Protein AF-A0A927T6A1-F1 (afdb_monomer)

Foldseek 3Di:
DDDDDPDDPVPPVPPPPDDDDDDDPDPDQDPVLVVVLVVLVVQLVVLVVQLVVLVVQLVVLVVLLVVLVPDPPHDPVSNVVSVVSNVVSVVSNVVSVVSNVVSVVVSVVSVVVSVVVSVVVVLVVVVVLLVVLVVLVVQLVVLVVVLVVLVVVLVVLVVVLVVLVVCCVVPVVSVVVSVVSVVVNVVSVVVSVVSVVSSVVSVVVSVVSCVVVVPPDNDPVSVVVVVVVVVVVVPPPPDVVVPDD

Nearest PDB structures (foldseek):
  2efk-assembly1_A-2  TM=5.782E-01  e=2.923E+00  Homo sapiens
  4bne-assembly1_B  TM=3.248E-01  e=1.899E+00  Gallus gallus
  3ja6-assembly1_I  TM=2.962E-01  e=4.039E+00  Escherichia coli

Secondary structure (DSSP, 8-state):
----SSSSSSSSTTS--S---------SS-HHHHHHHHHHHHHHHHHHHHHHHHHHHHHHHHHHHHHHHH-TT--HHHHHHHHHHHHHHHHHHHHHHHHHHHHHHHHHHHHHHHHHHHHHHHHHHHHHHHHHHHHHHHHHHHHHHHHHHHHHHHHHHHHHHHHHHTTTTT-GGGHHHHHHHHHHHHHHHHHHHHHHHHHHHHHHHHHHHHHHTT-SS--GGGHHHHHHHHHHHHHS---GGGG--

Structure (mmCIF, N/CA/C/O backbone):
data_AF-A0A927T6A1-F1
#
_entry.id   AF-A0A927T6A1-F1
#
loop_
_atom_site.group_PDB
_atom_site.id
_atom_site.type_symbol
_atom_site.label_atom_id
_atom_site.label_alt_id
_atom_site.label_comp_id
_atom_site.label_asym_id
_atom_site.label_entity_id
_atom_site.label_seq_id
_atom_site.pdbx_PDB_ins_code
_atom_site.Cartn_x
_atom_site.Cartn_y
_atom_site.Cartn_z
_atom_site.occupancy
_atom_site.B_iso_or_equiv
_atom_site.auth_seq_id
_atom_site.auth_comp_id
_atom_site.auth_asym_id
_atom_site.auth_atom_id
_atom_site.pdbx_PDB_model_num
ATOM 1 N N . MET A 1 1 ? 3.054 15.559 -48.817 1.00 30.86 1 MET A N 1
ATOM 2 C CA . MET A 1 1 ? 1.666 15.530 -48.303 1.00 30.86 1 MET A CA 1
ATOM 3 C C . MET A 1 1 ? 1.557 14.433 -47.248 1.00 30.86 1 MET A C 1
ATOM 5 O O . MET A 1 1 ? 1.251 13.306 -47.589 1.00 30.86 1 MET A O 1
ATOM 9 N N . ILE A 1 2 ? 1.847 14.739 -45.982 1.00 29.61 2 ILE A N 1
ATOM 10 C CA . ILE A 1 2 ? 1.517 13.875 -44.836 1.00 29.61 2 ILE A CA 1
ATOM 11 C C . ILE A 1 2 ? 0.881 14.815 -43.813 1.00 29.61 2 ILE A C 1
ATOM 13 O O . ILE A 1 2 ? 1.550 15.458 -43.012 1.00 29.61 2 ILE A O 1
ATOM 17 N N . LYS A 1 3 ? -0.423 15.031 -43.983 1.00 31.50 3 LYS A N 1
ATOM 18 C CA . LYS A 1 3 ? -1.286 15.834 -43.114 1.00 31.50 3 LYS A CA 1
ATOM 19 C C . LYS A 1 3 ? -2.259 14.847 -42.464 1.00 31.50 3 LYS A C 1
ATOM 21 O O . LYS A 1 3 ? -2.901 14.104 -43.196 1.00 31.50 3 LYS A O 1
ATOM 26 N N . LYS A 1 4 ? -2.415 14.947 -41.137 1.00 30.23 4 LYS A N 1
ATOM 27 C CA . LYS A 1 4 ? -3.498 14.374 -40.304 1.00 30.23 4 LYS A CA 1
ATOM 28 C C . LYS A 1 4 ? -3.396 12.885 -39.925 1.00 30.23 4 LYS A C 1
ATOM 30 O O . LYS A 1 4 ? -4.130 12.075 -40.467 1.00 30.23 4 LYS A O 1
ATOM 35 N N . VAL A 1 5 ? -2.600 12.555 -38.902 1.00 31.91 5 VAL A N 1
ATOM 36 C CA . VAL A 1 5 ? -2.904 11.399 -38.012 1.00 31.91 5 VAL A CA 1
ATOM 37 C C . VAL A 1 5 ? -2.655 11.716 -36.522 1.00 31.91 5 VAL A C 1
ATOM 39 O O . VAL A 1 5 ? -3.220 11.070 -35.650 1.00 31.91 5 VAL A O 1
ATOM 42 N N . ILE A 1 6 ? -1.913 12.774 -36.182 1.00 34.56 6 ILE A N 1
ATOM 43 C CA . ILE A 1 6 ? -1.590 13.112 -34.786 1.00 34.56 6 ILE A CA 1
ATOM 44 C C . ILE A 1 6 ? -2.527 14.218 -34.278 1.00 34.56 6 ILE A C 1
ATOM 46 O O . ILE A 1 6 ? -2.093 15.351 -34.171 1.00 34.56 6 ILE A O 1
ATOM 50 N N . MET A 1 7 ? -3.822 13.955 -34.066 1.00 30.41 7 MET A N 1
ATOM 51 C CA . MET A 1 7 ? -4.724 14.861 -33.306 1.00 30.41 7 MET A CA 1
ATOM 52 C C . MET A 1 7 ? -6.048 14.180 -32.883 1.00 30.41 7 MET A C 1
ATOM 54 O O . MET A 1 7 ? -7.104 14.802 -32.902 1.00 30.41 7 MET A O 1
ATOM 58 N N . ALA A 1 8 ? -6.033 12.893 -32.516 1.00 28.22 8 ALA A N 1
ATOM 59 C CA . ALA A 1 8 ? -7.262 12.220 -32.058 1.00 28.22 8 ALA A CA 1
ATOM 60 C C . ALA A 1 8 ? -7.107 11.275 -30.852 1.00 28.22 8 ALA A C 1
ATOM 62 O O . ALA A 1 8 ? -8.091 10.672 -30.442 1.00 28.22 8 ALA A O 1
ATOM 63 N N . VAL A 1 9 ? -5.921 11.163 -30.240 1.00 34.88 9 VAL A N 1
ATOM 64 C CA . VAL A 1 9 ? -5.721 10.298 -29.052 1.00 34.88 9 VAL A CA 1
ATOM 65 C C . VAL A 1 9 ? -5.730 11.100 -27.738 1.00 34.88 9 VAL A C 1
ATOM 67 O O . VAL A 1 9 ? -5.867 10.534 -26.661 1.00 34.88 9 VAL A O 1
ATOM 70 N N . SER A 1 10 ? -5.683 12.434 -27.795 1.00 35.31 10 SER A N 1
ATOM 71 C CA . SER A 1 10 ? -5.628 13.303 -26.609 1.00 35.31 10 SER A CA 1
ATOM 72 C C . SER A 1 10 ? -6.990 13.735 -26.043 1.00 35.31 10 SER A C 1
ATOM 74 O O . SER A 1 10 ? -7.018 14.462 -25.056 1.00 35.31 10 SER A O 1
ATOM 76 N N . ALA A 1 11 ? -8.118 13.293 -26.615 1.00 30.50 11 ALA A N 1
ATOM 77 C CA . ALA A 1 11 ? -9.454 13.729 -26.178 1.00 30.50 11 ALA A CA 1
ATOM 78 C C . ALA A 1 11 ? -10.369 12.612 -25.638 1.00 30.50 11 ALA A C 1
ATOM 80 O O . ALA A 1 11 ? -11.449 12.912 -25.139 1.00 30.50 11 ALA A O 1
ATOM 81 N N . VAL A 1 12 ? -9.960 11.338 -25.688 1.00 32.72 12 VAL A N 1
ATOM 82 C CA . VAL A 1 12 ? -10.828 10.220 -25.254 1.00 32.72 12 VAL A CA 1
ATOM 83 C C . VAL A 1 12 ? -10.601 9.818 -23.788 1.00 32.72 12 VAL A C 1
ATOM 85 O O . VAL A 1 12 ? -11.483 9.232 -23.172 1.00 32.72 12 VAL A O 1
ATOM 88 N N . CYS A 1 13 ? -9.493 10.224 -23.158 1.00 36.91 13 CYS A N 1
ATOM 89 C CA . CYS A 1 13 ? -9.226 9.884 -21.751 1.00 36.91 13 CYS A CA 1
ATOM 90 C C . CYS A 1 13 ? -9.890 10.822 -20.719 1.00 36.91 13 CYS A C 1
ATOM 92 O O . CYS A 1 13 ? -9.792 10.555 -19.526 1.00 36.91 13 CYS A O 1
ATOM 94 N N . ALA A 1 14 ? -10.565 11.902 -21.138 1.00 32.81 14 ALA A N 1
ATOM 95 C CA . ALA A 1 14 ? -11.116 12.915 -20.223 1.00 32.81 14 ALA A CA 1
ATOM 96 C C . ALA A 1 14 ? -12.656 12.918 -20.088 1.00 32.81 14 ALA A C 1
ATOM 98 O O . ALA A 1 14 ? -13.186 13.699 -19.303 1.00 32.81 14 ALA A O 1
ATOM 99 N N . ALA A 1 15 ? -13.392 12.061 -20.808 1.00 30.06 15 ALA A N 1
ATOM 100 C CA . ALA A 1 15 ? -14.863 12.119 -20.866 1.00 30.06 15 ALA A CA 1
ATOM 101 C C . ALA A 1 15 ? -15.592 10.877 -20.306 1.00 30.06 15 ALA A C 1
ATOM 103 O O . ALA A 1 15 ? -16.740 10.624 -20.658 1.00 30.06 15 ALA A O 1
ATOM 104 N N . GLY A 1 16 ? -14.948 10.098 -19.431 1.00 31.00 16 GLY A N 1
ATOM 105 C CA . GLY A 1 16 ? -15.493 8.834 -18.911 1.00 31.00 16 GLY A CA 1
ATOM 106 C C . GLY A 1 16 ? -15.979 8.832 -17.458 1.00 31.00 16 GLY A C 1
ATOM 107 O O . GLY A 1 16 ? -16.251 7.755 -16.940 1.00 31.00 16 GLY A O 1
ATOM 108 N N . ILE A 1 17 ? -16.076 9.978 -16.772 1.00 35.75 17 ILE A N 1
ATOM 109 C CA . ILE A 1 17 ? -16.596 10.035 -15.390 1.00 35.75 17 ILE A CA 1
ATOM 110 C C . ILE A 1 17 ? -17.957 10.734 -15.383 1.00 35.75 17 ILE A C 1
ATOM 112 O O . ILE A 1 17 ? -18.095 11.862 -14.925 1.00 35.75 17 ILE A O 1
ATOM 116 N N . LEU A 1 18 ? -18.979 10.048 -15.892 1.00 27.16 18 LEU A N 1
ATOM 117 C CA . LEU A 1 18 ? -20.370 10.301 -15.519 1.00 27.16 18 LEU A CA 1
ATOM 118 C C . LEU A 1 18 ? -21.050 8.948 -15.279 1.00 27.16 18 LEU A C 1
ATOM 120 O O . LEU A 1 18 ? -21.358 8.220 -16.212 1.00 27.16 18 LEU A O 1
ATOM 124 N N . PHE A 1 19 ? -21.200 8.639 -13.988 1.00 32.47 19 PHE A N 1
ATOM 125 C CA . PHE A 1 19 ? -22.145 7.709 -13.363 1.00 32.47 19 PHE A CA 1
ATOM 126 C C . PHE A 1 19 ? -22.592 6.477 -14.16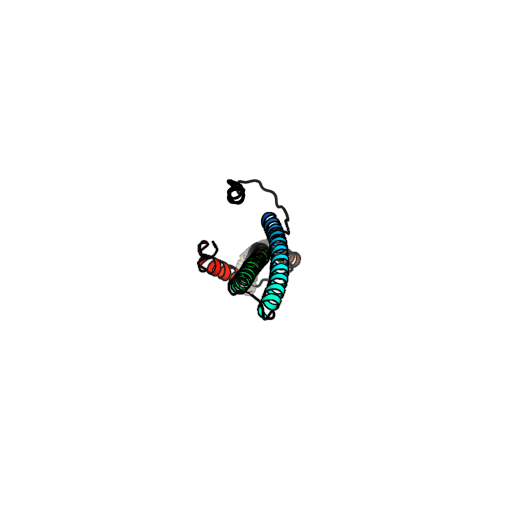9 1.00 32.47 19 PHE A C 1
ATOM 128 O O . PHE A 1 19 ? -23.560 6.581 -14.906 1.00 32.47 19 PHE A O 1
ATOM 135 N N . VAL A 1 20 ? -22.040 5.294 -13.859 1.00 25.03 20 VAL A N 1
ATOM 136 C CA . VAL A 1 20 ? -22.840 4.120 -13.448 1.00 25.03 20 VAL A CA 1
ATOM 137 C C . VAL A 1 20 ? -22.007 3.258 -12.494 1.00 25.03 20 VAL A C 1
ATOM 139 O O . VAL A 1 20 ? -20.853 2.926 -12.747 1.00 25.03 20 VAL A O 1
ATOM 142 N N . SER A 1 21 ? -22.629 2.919 -11.373 1.00 35.34 21 SER A N 1
ATOM 143 C CA . SER A 1 21 ? -22.230 1.911 -10.402 1.00 35.34 21 SER A CA 1
ATOM 144 C C . SER A 1 21 ? -22.002 0.530 -11.026 1.00 35.34 21 SER A C 1
ATOM 146 O O . SER A 1 21 ? -22.947 -0.095 -11.497 1.00 35.34 21 SER A O 1
ATOM 148 N N . SER A 1 22 ? -20.793 0.000 -10.896 1.00 24.50 22 SER A N 1
ATOM 149 C CA . SER A 1 22 ? -20.566 -1.402 -10.533 1.00 24.50 22 SER A CA 1
ATOM 150 C C . SER A 1 22 ? -19.100 -1.562 -10.171 1.00 24.50 22 SER A C 1
ATOM 152 O O . SER A 1 22 ? -18.229 -1.131 -10.925 1.00 24.50 22 SER A O 1
ATOM 154 N N . ALA A 1 23 ? -18.842 -2.156 -9.008 1.00 30.61 23 ALA A N 1
ATOM 155 C CA . ALA A 1 23 ? -17.521 -2.609 -8.613 1.00 30.61 23 ALA A CA 1
ATOM 156 C C . ALA A 1 23 ? -16.975 -3.529 -9.712 1.00 30.61 23 ALA A C 1
ATOM 158 O O . ALA A 1 23 ? -17.485 -4.628 -9.916 1.00 30.61 23 ALA A O 1
ATOM 159 N N . VAL A 1 24 ? -15.981 -3.051 -10.454 1.00 27.50 24 VAL A N 1
ATOM 160 C CA . VAL A 1 24 ? -15.163 -3.916 -11.292 1.00 27.50 24 VAL A CA 1
ATOM 161 C C . VAL A 1 24 ? -13.847 -4.051 -10.554 1.00 27.50 24 VAL A C 1
ATOM 163 O O . VAL A 1 24 ? -13.052 -3.113 -10.503 1.00 27.50 24 VAL A O 1
ATOM 166 N N . ASP A 1 25 ? -13.663 -5.216 -9.940 1.00 34.59 25 ASP A N 1
ATOM 167 C CA . ASP A 1 25 ? -12.360 -5.732 -9.547 1.00 34.59 25 ASP A CA 1
ATOM 168 C C . ASP A 1 25 ? -11.470 -5.788 -10.794 1.00 34.59 25 ASP A C 1
ATOM 170 O O . ASP A 1 25 ? -11.425 -6.785 -11.512 1.00 34.59 25 ASP A O 1
ATOM 174 N N . ALA A 1 26 ? -10.778 -4.694 -11.093 1.00 29.98 26 ALA A N 1
ATOM 175 C CA . ALA A 1 26 ? -9.782 -4.645 -12.148 1.00 29.98 26 ALA A CA 1
ATOM 176 C C . ALA A 1 26 ? -8.412 -4.439 -11.506 1.00 29.98 26 ALA A C 1
ATOM 178 O O . ALA A 1 26 ? -7.912 -3.327 -11.359 1.00 29.98 26 ALA A O 1
ATOM 179 N N . LYS A 1 27 ? -7.800 -5.567 -11.135 1.00 37.19 27 LYS A N 1
ATOM 180 C CA . LYS A 1 27 ? -6.345 -5.716 -11.142 1.00 37.19 27 LYS A CA 1
ATOM 181 C C . LYS A 1 27 ? -5.854 -5.450 -12.566 1.00 37.19 27 LYS A C 1
ATOM 183 O O . LYS A 1 27 ? -5.859 -6.369 -13.374 1.00 37.19 27 LYS A O 1
ATOM 188 N N . ALA A 1 28 ? -5.482 -4.224 -12.888 1.00 35.47 28 ALA A N 1
ATOM 189 C CA . ALA A 1 28 ? -4.677 -3.893 -14.057 1.00 35.47 28 ALA A CA 1
ATOM 190 C C . ALA A 1 28 ? -4.406 -2.393 -14.007 1.00 35.47 28 ALA A C 1
ATOM 192 O O . ALA A 1 28 ? -5.344 -1.617 -13.808 1.00 35.47 28 ALA A O 1
ATOM 193 N N . ALA A 1 29 ? -3.164 -1.977 -14.259 1.00 38.66 29 ALA A N 1
ATOM 194 C CA . ALA A 1 29 ? -2.917 -0.634 -14.763 1.00 38.66 29 ALA A CA 1
ATOM 195 C C . ALA A 1 29 ? -3.970 -0.314 -15.842 1.00 38.66 29 ALA A C 1
ATOM 197 O O . ALA A 1 29 ? -4.336 -1.200 -16.623 1.00 38.66 29 ALA A O 1
ATOM 198 N N . LEU A 1 30 ? -4.514 0.908 -15.835 1.00 45.59 30 LEU A N 1
ATOM 199 C CA . LEU A 1 30 ? -5.612 1.307 -16.724 1.00 45.59 30 LEU A CA 1
ATOM 200 C C . LEU A 1 30 ? -5.342 0.786 -18.154 1.00 45.59 30 LEU A C 1
ATOM 202 O O . LEU A 1 30 ? -4.205 0.912 -18.604 1.00 45.59 30 LEU A O 1
ATOM 206 N N . PRO A 1 31 ? -6.322 0.213 -18.880 1.00 45.66 31 PRO A N 1
ATOM 207 C CA . PRO A 1 31 ? -6.109 -0.406 -20.199 1.00 45.66 31 PRO A CA 1
ATOM 208 C C . PRO A 1 31 ? -5.287 0.451 -21.178 1.00 45.66 31 PRO A C 1
ATOM 210 O O . PRO A 1 31 ? -4.486 -0.063 -21.950 1.00 45.66 31 PRO A O 1
ATOM 213 N N . CYS A 1 32 ? -5.399 1.777 -21.067 1.00 47.53 32 CYS A N 1
ATOM 214 C CA . CYS A 1 32 ? -4.614 2.735 -21.835 1.00 47.53 32 CYS A CA 1
ATOM 215 C C . CYS A 1 32 ? -3.104 2.741 -21.517 1.00 47.53 32 CYS A C 1
ATOM 217 O O . CYS A 1 32 ? -2.310 3.056 -22.396 1.00 47.53 32 CYS A O 1
ATOM 219 N N . THR A 1 33 ? -2.677 2.401 -20.300 1.00 52.91 33 THR A N 1
ATOM 220 C CA . THR A 1 33 ? -1.261 2.342 -19.902 1.00 52.91 33 THR A CA 1
ATOM 221 C C . THR A 1 33 ? -0.552 1.158 -20.563 1.00 52.91 33 THR A C 1
ATOM 223 O O . THR A 1 33 ? 0.571 1.322 -21.039 1.00 52.91 33 THR A O 1
ATOM 226 N N . TYR A 1 34 ? -1.211 -0.001 -20.673 1.00 57.53 34 TYR A N 1
ATOM 227 C CA . TYR A 1 34 ? -0.667 -1.155 -21.399 1.00 57.53 34 TYR A CA 1
ATOM 228 C C . TYR A 1 34 ? -0.573 -0.893 -22.907 1.00 57.53 34 TYR A C 1
ATOM 230 O O . TYR A 1 34 ? 0.485 -1.122 -23.488 1.00 57.53 34 TYR A O 1
ATOM 238 N N . ASP A 1 35 ? -1.601 -0.289 -23.513 1.00 60.22 35 ASP A N 1
ATOM 239 C CA . ASP A 1 35 ? -1.566 0.102 -24.931 1.00 60.22 35 ASP A CA 1
ATOM 240 C C . ASP A 1 35 ? -0.428 1.099 -25.235 1.00 60.22 35 ASP A C 1
ATOM 242 O O . ASP A 1 35 ? 0.222 1.039 -26.283 1.00 60.22 35 ASP A O 1
ATOM 246 N N . ILE A 1 36 ? -0.151 2.024 -24.307 1.00 59.62 36 ILE A N 1
ATOM 247 C CA . ILE A 1 36 ? 0.964 2.975 -24.423 1.00 59.62 36 ILE A CA 1
ATOM 248 C C . ILE A 1 36 ? 2.318 2.257 -24.306 1.00 59.62 36 ILE A C 1
ATOM 250 O O . ILE A 1 36 ? 3.235 2.579 -25.065 1.00 59.62 36 ILE A O 1
ATOM 254 N N . ILE A 1 37 ? 2.454 1.288 -23.394 1.00 67.00 37 ILE A N 1
ATOM 255 C CA . ILE A 1 37 ? 3.671 0.473 -23.242 1.00 67.00 37 ILE A CA 1
ATOM 256 C C . ILE A 1 37 ? 3.934 -0.344 -24.512 1.00 67.00 37 ILE A C 1
ATOM 258 O O . ILE A 1 37 ? 5.057 -0.341 -25.019 1.00 67.00 37 ILE A O 1
ATOM 262 N N . ASP A 1 38 ? 2.910 -0.984 -25.072 1.00 71.44 38 ASP A N 1
ATOM 263 C CA . ASP A 1 38 ? 3.032 -1.777 -26.296 1.00 71.44 38 ASP A CA 1
ATOM 264 C C . ASP A 1 38 ? 3.414 -0.908 -27.500 1.00 71.44 38 ASP A C 1
ATOM 266 O O . ASP A 1 38 ? 4.301 -1.265 -28.282 1.00 71.44 38 ASP A O 1
ATOM 270 N N . ASN A 1 39 ? 2.837 0.291 -27.609 1.00 67.56 39 ASN A N 1
ATOM 271 C CA . ASN A 1 39 ? 3.223 1.260 -28.632 1.00 67.56 39 ASN A CA 1
ATOM 272 C C . ASN A 1 39 ? 4.665 1.774 -28.431 1.00 67.56 39 ASN A C 1
ATOM 274 O O . ASN A 1 39 ? 5.427 1.891 -29.393 1.00 67.56 39 ASN A O 1
ATOM 278 N N . ALA A 1 40 ? 5.091 2.025 -27.189 1.00 69.56 40 ALA A N 1
ATOM 279 C CA . ALA A 1 40 ? 6.473 2.405 -26.886 1.00 69.56 40 ALA A CA 1
ATOM 280 C C . ALA A 1 40 ? 7.466 1.285 -27.251 1.00 69.56 40 ALA A C 1
ATOM 282 O O . ALA A 1 40 ? 8.515 1.555 -27.840 1.00 69.56 40 ALA A O 1
ATOM 283 N N . ASN A 1 41 ? 7.115 0.023 -26.993 1.00 78.88 41 ASN A N 1
ATOM 284 C CA . ASN A 1 41 ? 7.903 -1.138 -27.412 1.00 78.88 41 ASN A CA 1
ATOM 285 C C . ASN A 1 41 ? 8.004 -1.246 -28.942 1.00 78.88 41 ASN A C 1
ATOM 287 O O . ASN A 1 41 ? 9.094 -1.478 -29.474 1.00 78.88 41 ASN A O 1
ATOM 291 N N . ALA A 1 42 ? 6.904 -1.012 -29.664 1.00 78.81 42 ALA A N 1
ATOM 292 C CA . ALA A 1 42 ? 6.908 -0.973 -31.126 1.00 78.81 42 ALA A CA 1
ATOM 293 C C . ALA A 1 42 ? 7.812 0.150 -31.673 1.00 78.81 42 ALA A C 1
ATOM 295 O O . ALA A 1 42 ? 8.560 -0.060 -32.631 1.00 78.81 42 ALA A O 1
ATOM 296 N N . GLN A 1 43 ? 7.815 1.324 -31.032 1.00 79.12 43 GLN A N 1
ATOM 297 C CA . GLN A 1 43 ? 8.714 2.424 -31.390 1.00 79.12 43 GLN A CA 1
ATOM 298 C C . GLN A 1 43 ? 10.184 2.080 -31.133 1.00 79.12 43 GLN A C 1
ATOM 300 O O . GLN A 1 43 ? 11.025 2.347 -31.990 1.00 79.12 43 GLN A O 1
ATOM 305 N N . ILE A 1 44 ? 10.512 1.436 -30.008 1.00 82.25 44 ILE A N 1
ATOM 306 C CA . ILE A 1 44 ? 11.874 0.946 -29.744 1.00 82.25 44 ILE A CA 1
ATOM 307 C C . ILE A 1 44 ? 12.316 -0.020 -30.847 1.00 82.25 44 ILE A C 1
ATOM 309 O O . ILE A 1 44 ? 13.428 0.118 -31.357 1.00 82.25 44 ILE A O 1
ATOM 313 N N . ALA A 1 45 ? 11.460 -0.964 -31.248 1.00 84.94 45 ALA A N 1
ATOM 314 C CA . ALA A 1 45 ? 11.769 -1.905 -32.323 1.00 84.94 45 ALA A CA 1
ATOM 315 C C . ALA A 1 45 ? 12.049 -1.183 -33.654 1.00 84.94 45 ALA A C 1
ATOM 317 O O . ALA A 1 45 ? 13.046 -1.479 -34.316 1.00 84.94 45 ALA A O 1
ATOM 318 N N . TYR A 1 46 ? 11.230 -0.184 -33.996 1.00 85.56 46 TYR A N 1
ATOM 319 C CA . TYR A 1 46 ? 11.420 0.658 -35.178 1.00 85.56 46 TYR A CA 1
ATOM 320 C C . TYR A 1 46 ? 12.753 1.427 -35.145 1.00 85.56 46 TYR A C 1
ATOM 322 O O . TYR A 1 46 ? 13.538 1.348 -36.094 1.00 85.56 46 TYR A O 1
ATOM 330 N N . TYR A 1 47 ? 13.057 2.138 -34.054 1.00 82.75 47 TYR A N 1
ATOM 331 C CA . TYR A 1 47 ? 14.319 2.877 -33.922 1.00 82.75 47 TYR A CA 1
ATOM 332 C C . TYR A 1 47 ? 15.534 1.946 -33.937 1.00 82.75 47 TYR A C 1
ATOM 334 O O . TYR A 1 47 ? 16.547 2.265 -34.554 1.00 82.75 47 TYR A O 1
ATOM 342 N N . ASN A 1 48 ? 15.429 0.772 -33.313 1.00 91.31 48 ASN A N 1
ATOM 343 C CA . ASN A 1 48 ? 16.508 -0.207 -33.266 1.00 91.31 48 ASN A CA 1
ATOM 344 C C . ASN A 1 48 ? 16.813 -0.796 -34.653 1.00 91.31 48 ASN A C 1
ATOM 346 O O . ASN A 1 48 ? 17.977 -0.921 -35.031 1.00 91.31 48 ASN A O 1
ATOM 350 N N . GLN A 1 49 ? 15.780 -1.110 -35.443 1.00 92.38 49 GLN A N 1
ATOM 351 C CA . GLN A 1 49 ? 15.954 -1.581 -36.819 1.00 92.38 49 GLN A CA 1
ATOM 352 C C . GLN A 1 49 ? 16.684 -0.539 -37.676 1.00 92.38 49 GLN A C 1
ATOM 354 O O . GLN A 1 49 ? 17.660 -0.865 -38.355 1.00 92.38 49 GLN A O 1
ATOM 359 N N . ASN A 1 50 ? 16.241 0.718 -37.614 1.00 89.75 50 ASN A N 1
ATOM 360 C CA . ASN A 1 50 ? 16.833 1.800 -38.396 1.00 89.75 50 ASN A CA 1
ATOM 361 C C . ASN A 1 50 ? 18.248 2.167 -37.923 1.00 89.75 50 ASN A C 1
ATOM 363 O O . ASN A 1 50 ? 19.121 2.415 -38.753 1.00 89.75 50 ASN A O 1
ATOM 367 N N . TYR A 1 51 ? 18.510 2.130 -36.614 1.00 94.31 51 TYR A N 1
ATOM 368 C CA . TYR A 1 51 ? 19.852 2.313 -36.062 1.00 94.31 51 TYR A CA 1
ATOM 369 C C . TYR A 1 51 ? 20.826 1.252 -36.585 1.00 94.31 51 TYR A C 1
ATOM 371 O O . TYR A 1 51 ? 21.907 1.594 -37.065 1.00 94.31 51 TYR A O 1
ATOM 379 N N . ASN A 1 52 ? 20.429 -0.023 -36.565 1.00 93.50 52 ASN A N 1
ATOM 380 C CA . ASN A 1 52 ? 21.262 -1.114 -37.069 1.00 93.50 52 ASN A CA 1
ATOM 381 C C . ASN A 1 52 ? 21.535 -0.977 -38.575 1.00 93.50 52 ASN A C 1
ATOM 383 O O . ASN A 1 52 ? 22.672 -1.163 -39.012 1.00 93.50 52 ASN A O 1
ATOM 387 N N . ALA A 1 53 ? 20.528 -0.588 -39.364 1.00 93.88 53 ALA A N 1
ATOM 388 C CA . ALA A 1 53 ? 20.697 -0.316 -40.790 1.00 93.88 53 ALA A CA 1
ATOM 389 C C . ALA A 1 53 ? 21.649 0.870 -41.046 1.00 93.88 53 ALA A C 1
ATOM 391 O O . ALA A 1 53 ? 22.551 0.778 -41.881 1.00 93.88 53 ALA A O 1
ATOM 392 N N . ALA A 1 54 ? 21.506 1.963 -40.290 1.00 93.69 54 ALA A N 1
ATOM 393 C CA . ALA A 1 54 ? 22.389 3.123 -40.382 1.00 93.69 54 ALA A CA 1
ATOM 394 C C . ALA A 1 54 ? 23.829 2.784 -39.968 1.00 93.69 54 ALA A C 1
ATOM 396 O O . ALA A 1 54 ? 24.769 3.219 -40.632 1.00 93.69 54 ALA A O 1
ATOM 397 N N . LYS A 1 55 ? 24.020 1.953 -38.934 1.00 95.44 55 LYS A N 1
ATOM 398 C CA . LYS A 1 55 ? 25.351 1.483 -38.528 1.00 95.44 55 LYS A CA 1
ATOM 399 C C . LYS A 1 55 ? 26.009 0.578 -39.560 1.00 95.44 55 LYS A C 1
ATOM 401 O O . LYS A 1 55 ? 27.210 0.701 -39.788 1.00 95.44 55 LYS A O 1
ATOM 406 N N . ALA A 1 56 ? 25.242 -0.290 -40.215 1.00 95.50 56 ALA A N 1
ATOM 407 C CA . ALA A 1 56 ? 25.757 -1.085 -41.324 1.00 95.50 56 ALA A CA 1
ATOM 408 C C . ALA A 1 56 ? 26.224 -0.182 -42.479 1.00 95.50 56 ALA A C 1
ATOM 410 O O . ALA A 1 56 ? 27.311 -0.385 -43.023 1.00 95.50 56 ALA A O 1
ATOM 411 N N . LYS A 1 57 ? 25.453 0.869 -42.798 1.00 94.12 57 LYS A N 1
ATOM 412 C CA . LYS A 1 57 ? 25.822 1.828 -43.846 1.00 94.12 57 LYS A CA 1
ATOM 413 C C . LYS A 1 57 ? 27.042 2.677 -43.479 1.00 94.12 57 LYS A C 1
ATOM 415 O O . LYS A 1 57 ? 27.883 2.938 -44.335 1.00 94.12 57 LYS A O 1
ATOM 420 N N . GLU A 1 58 ? 27.168 3.070 -42.213 1.00 95.69 58 GLU A N 1
ATOM 421 C CA . GLU A 1 58 ? 28.360 3.736 -41.674 1.00 95.69 58 GLU A CA 1
ATOM 422 C C . GLU A 1 58 ? 29.614 2.874 -41.873 1.00 95.69 58 GLU A C 1
ATOM 424 O O . GLU A 1 58 ? 30.624 3.376 -42.362 1.00 95.69 58 GLU A O 1
ATOM 429 N N . ALA A 1 59 ? 29.542 1.573 -41.568 1.00 96.12 59 ALA A N 1
ATOM 430 C CA . ALA A 1 59 ? 30.663 0.649 -41.742 1.00 96.12 59 ALA A CA 1
ATOM 431 C C . ALA A 1 59 ? 31.068 0.475 -43.220 1.00 96.12 59 ALA A C 1
ATOM 433 O O . ALA A 1 59 ? 32.258 0.471 -43.539 1.00 96.12 59 ALA A O 1
ATOM 434 N N . GLU A 1 60 ? 30.093 0.387 -44.131 1.00 95.69 60 GLU A N 1
ATOM 435 C CA . GLU A 1 60 ? 30.328 0.321 -45.582 1.00 95.69 60 GLU A CA 1
ATOM 436 C C . GLU A 1 60 ? 31.038 1.584 -46.106 1.00 95.69 60 GLU A C 1
ATOM 438 O O . GLU A 1 60 ? 32.021 1.509 -46.853 1.00 95.69 60 GLU A O 1
ATOM 443 N N . LEU A 1 61 ? 30.574 2.764 -45.686 1.00 96.56 61 LEU A N 1
ATOM 444 C CA . LEU A 1 61 ? 31.159 4.036 -46.113 1.00 96.56 61 LEU A CA 1
ATOM 445 C C . LEU A 1 61 ? 32.514 4.308 -45.457 1.00 96.56 61 LEU A C 1
ATOM 447 O O . LEU A 1 61 ? 33.379 4.892 -46.104 1.00 96.56 61 LEU A O 1
ATOM 451 N N . LEU A 1 62 ? 32.746 3.833 -44.231 1.00 97.00 62 LEU A N 1
ATOM 452 C CA . LEU A 1 62 ? 34.068 3.861 -43.605 1.00 97.00 62 LEU A CA 1
ATOM 453 C C . LEU A 1 62 ? 35.073 3.012 -44.390 1.00 97.00 62 LEU A C 1
ATOM 455 O O . LEU A 1 62 ? 36.197 3.450 -44.635 1.00 97.00 62 LEU A O 1
ATOM 459 N N . ALA A 1 63 ? 34.673 1.809 -44.812 1.00 95.62 63 ALA A N 1
ATOM 460 C CA . ALA A 1 63 ? 35.512 0.956 -45.649 1.00 95.62 63 ALA A CA 1
ATOM 461 C C . ALA A 1 63 ? 35.843 1.639 -46.987 1.00 95.62 63 ALA A C 1
ATOM 463 O O . ALA A 1 63 ? 37.002 1.649 -47.402 1.00 95.62 63 ALA A O 1
ATOM 464 N N . THR A 1 64 ? 34.852 2.284 -47.609 1.00 94.25 64 THR A N 1
ATOM 465 C CA . THR A 1 64 ? 35.028 3.057 -48.850 1.00 94.25 64 THR A CA 1
ATOM 466 C C . THR A 1 64 ? 35.974 4.243 -48.651 1.00 94.25 64 THR A C 1
ATOM 468 O O . THR A 1 64 ? 36.900 4.435 -49.436 1.00 94.25 64 THR A O 1
ATOM 471 N N . PHE A 1 65 ? 35.799 5.011 -47.574 1.00 96.62 65 PHE A N 1
ATOM 472 C CA . PHE A 1 65 ? 36.680 6.124 -47.230 1.00 96.62 65 PHE A CA 1
ATOM 473 C C . PHE A 1 65 ? 38.126 5.664 -47.021 1.00 96.62 65 PHE A C 1
ATOM 475 O O . PHE A 1 65 ? 39.048 6.255 -47.578 1.00 96.62 65 PHE A O 1
ATOM 482 N N . ASN A 1 66 ? 38.333 4.571 -46.283 1.00 95.75 66 ASN A N 1
ATOM 483 C CA . ASN A 1 66 ? 39.663 4.003 -46.070 1.00 95.75 66 ASN A CA 1
ATOM 484 C C . ASN A 1 66 ? 40.300 3.511 -47.379 1.00 95.75 66 ASN A C 1
ATOM 486 O O . ASN A 1 66 ? 41.500 3.695 -47.575 1.00 95.75 66 ASN A O 1
ATOM 490 N N . ALA A 1 67 ? 39.514 2.924 -48.284 1.00 95.12 67 ALA A N 1
ATOM 491 C CA . ALA A 1 67 ? 39.995 2.497 -49.594 1.00 95.12 67 ALA A CA 1
ATOM 492 C C . ALA A 1 67 ? 40.457 3.688 -50.453 1.00 95.12 67 ALA A C 1
ATOM 494 O O . ALA A 1 67 ? 41.545 3.636 -51.022 1.00 95.12 67 ALA A O 1
ATOM 495 N N . VAL A 1 68 ? 39.681 4.779 -50.493 1.00 95.62 68 VAL A N 1
ATOM 496 C CA . VAL A 1 68 ? 40.058 6.013 -51.210 1.00 95.62 68 VAL A CA 1
ATOM 497 C C . VAL A 1 68 ? 41.294 6.653 -50.579 1.00 95.62 68 VAL A C 1
ATOM 499 O O . VAL A 1 68 ? 42.253 6.961 -51.280 1.00 95.62 68 VAL A O 1
ATOM 502 N N . LYS A 1 69 ? 41.317 6.777 -49.247 1.00 93.25 69 LYS A N 1
ATOM 503 C CA . LYS A 1 69 ? 42.440 7.343 -48.488 1.00 93.25 69 LYS A CA 1
ATOM 504 C C . LYS A 1 69 ? 43.760 6.610 -48.748 1.00 93.25 69 LYS A C 1
ATOM 506 O O . LYS A 1 69 ? 44.806 7.248 -48.811 1.00 93.25 69 LYS A O 1
ATOM 511 N N . ASN A 1 70 ? 43.714 5.286 -48.884 1.00 94.06 70 ASN A N 1
ATOM 512 C CA . ASN A 1 70 ? 44.901 4.455 -49.087 1.00 94.06 70 ASN A CA 1
ATOM 513 C C . ASN A 1 70 ? 45.298 4.299 -50.567 1.00 94.06 70 ASN A C 1
ATOM 515 O O . ASN A 1 70 ? 46.344 3.717 -50.848 1.00 94.06 70 ASN A O 1
ATOM 519 N N . ASN A 1 71 ? 44.495 4.795 -51.515 1.00 93.75 71 ASN A N 1
ATOM 520 C CA . ASN A 1 71 ? 44.835 4.782 -52.935 1.00 93.75 71 ASN A CA 1
ATOM 521 C C . ASN A 1 71 ? 45.764 5.968 -53.260 1.00 93.75 71 ASN A C 1
ATOM 523 O O . ASN A 1 71 ? 45.307 7.102 -53.196 1.00 93.75 71 ASN A O 1
ATOM 527 N N . PRO A 1 72 ? 47.030 5.771 -53.663 1.00 88.69 72 PRO A N 1
ATOM 528 C CA . PRO A 1 72 ? 47.947 6.878 -53.956 1.00 88.69 72 PRO A CA 1
ATOM 529 C C . PRO A 1 72 ? 47.560 7.707 -55.195 1.00 88.69 72 PRO A C 1
ATOM 531 O O . PRO A 1 72 ? 48.132 8.772 -55.405 1.00 88.69 72 PRO A O 1
ATOM 534 N N . ALA A 1 73 ? 46.616 7.234 -56.014 1.00 93.38 73 ALA A N 1
ATOM 535 C CA . ALA A 1 73 ? 46.161 7.896 -57.235 1.00 93.38 73 ALA A CA 1
ATOM 536 C C . ALA A 1 73 ? 44.790 8.589 -57.096 1.00 93.38 73 ALA A C 1
ATOM 538 O O . ALA A 1 73 ? 44.209 8.966 -58.112 1.00 93.38 73 ALA A O 1
ATOM 539 N N . HIS A 1 74 ? 44.244 8.729 -55.880 1.00 90.31 74 HIS A N 1
ATOM 540 C CA . HIS A 1 74 ? 42.956 9.403 -55.702 1.00 90.31 74 HIS A CA 1
ATOM 541 C C . HIS A 1 74 ? 43.039 10.886 -56.076 1.00 90.31 74 HIS A C 1
ATOM 543 O O . HIS A 1 74 ? 44.028 11.574 -55.818 1.00 90.31 74 HIS A O 1
ATOM 549 N N . THR A 1 75 ? 41.957 11.402 -56.644 1.00 95.56 75 THR A N 1
ATOM 550 C CA . THR A 1 75 ? 41.761 12.839 -56.813 1.00 95.56 75 THR A CA 1
ATOM 551 C C . THR A 1 75 ? 41.293 13.469 -55.504 1.00 95.56 75 THR A C 1
ATOM 553 O O . THR A 1 75 ? 40.645 12.830 -54.671 1.00 95.56 75 THR A O 1
ATOM 556 N N . GLN A 1 76 ? 41.568 14.764 -55.334 1.00 92.38 76 GLN A N 1
ATOM 557 C CA . GLN A 1 76 ? 41.067 15.527 -54.189 1.00 92.38 76 GLN A CA 1
ATOM 558 C C . GLN A 1 76 ? 39.534 15.443 -54.072 1.00 92.38 76 GLN A 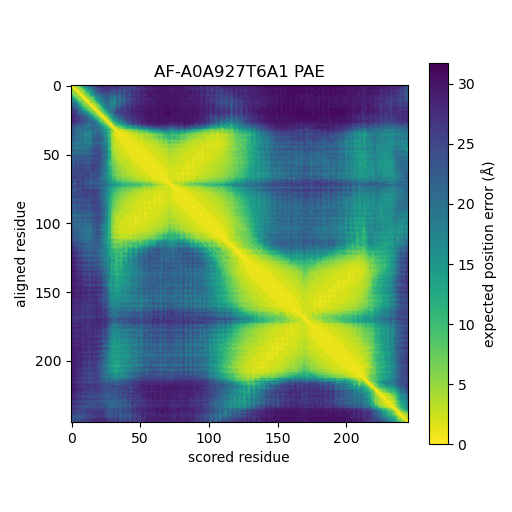C 1
ATOM 560 O O . GLN A 1 76 ? 39.006 15.258 -52.978 1.00 92.38 76 GLN A O 1
ATOM 565 N N . PHE A 1 77 ? 38.829 15.493 -55.206 1.00 94.44 77 PHE A N 1
ATOM 566 C CA . PHE A 1 77 ? 37.372 15.386 -55.253 1.00 94.44 77 PHE A CA 1
ATOM 567 C C . PHE A 1 77 ? 36.859 14.031 -54.732 1.00 94.44 77 PHE A C 1
ATOM 569 O O . PHE A 1 77 ? 35.912 13.991 -53.949 1.00 94.44 77 PHE A O 1
ATOM 576 N N . GLU A 1 78 ? 37.495 12.915 -55.106 1.00 92.81 78 GLU A N 1
ATOM 577 C CA . GLU A 1 78 ? 37.113 11.578 -54.622 1.00 92.81 78 GLU A CA 1
ATOM 578 C C . GLU A 1 78 ? 37.309 11.431 -53.110 1.00 92.81 78 GLU A C 1
ATOM 580 O O . GLU A 1 78 ? 36.465 10.845 -52.428 1.00 92.81 78 GLU A O 1
ATOM 585 N N . TYR A 1 79 ? 38.397 11.993 -52.577 1.00 94.25 79 TYR A N 1
ATOM 586 C CA . TYR A 1 79 ? 38.660 11.998 -51.141 1.00 94.25 79 TYR A CA 1
ATOM 587 C C . TYR A 1 79 ? 37.607 12.805 -50.371 1.00 94.25 79 TYR A C 1
ATOM 589 O O . TYR A 1 79 ? 37.022 12.303 -49.408 1.00 94.25 79 TYR A O 1
ATOM 597 N N . GLU A 1 80 ? 37.325 14.033 -50.814 1.00 94.50 80 GLU A N 1
ATOM 598 C CA . GLU A 1 80 ? 36.336 14.917 -50.187 1.00 94.50 80 GLU A CA 1
ATOM 599 C C . GLU A 1 80 ? 34.925 14.313 -50.239 1.00 94.50 80 GLU A C 1
ATOM 601 O O . GLU A 1 80 ? 34.215 14.306 -49.231 1.00 94.50 80 GLU A O 1
ATOM 606 N N . GLN A 1 81 ? 34.541 13.715 -51.371 1.00 95.75 81 GLN A N 1
ATOM 607 C CA . GLN A 1 81 ? 33.247 13.050 -51.522 1.00 95.75 81 GLN A CA 1
ATOM 608 C C . GLN A 1 81 ? 33.113 11.827 -50.601 1.00 95.75 81 GLN A C 1
ATOM 610 O O . GLN A 1 81 ? 32.062 11.631 -49.980 1.00 95.75 81 GLN A O 1
ATOM 615 N N . ALA A 1 82 ? 34.160 11.004 -50.478 1.00 93.75 82 ALA A N 1
ATOM 616 C CA . ALA A 1 82 ? 34.154 9.842 -49.591 1.00 93.75 82 ALA A CA 1
ATOM 617 C C . ALA A 1 82 ? 34.093 10.254 -48.108 1.00 93.75 82 ALA A C 1
ATOM 619 O O . ALA A 1 82 ? 33.326 9.669 -47.338 1.00 93.75 82 ALA A O 1
ATOM 620 N N . ALA A 1 83 ? 34.837 11.296 -47.721 1.00 94.81 83 ALA A N 1
ATOM 621 C CA . ALA A 1 83 ? 34.806 11.860 -46.373 1.00 94.81 83 ALA A CA 1
ATOM 622 C C . ALA A 1 83 ? 33.424 12.437 -46.021 1.00 94.81 83 ALA A C 1
ATOM 624 O O . ALA A 1 83 ? 32.903 12.188 -44.929 1.00 94.81 83 ALA A O 1
ATOM 625 N N . TYR A 1 84 ? 32.804 13.164 -46.956 1.00 96.44 84 TYR A N 1
ATOM 626 C CA . TYR A 1 84 ? 31.460 13.720 -46.800 1.00 96.44 84 TYR A CA 1
ATOM 627 C C . TYR A 1 84 ? 30.406 12.620 -46.618 1.00 96.44 84 TYR A C 1
ATOM 629 O O . TYR A 1 84 ? 29.609 12.663 -45.679 1.00 96.44 84 TYR A O 1
ATOM 637 N N . ASN A 1 85 ? 30.441 11.587 -47.465 1.00 94.31 85 ASN A N 1
ATOM 638 C CA . ASN A 1 85 ? 29.508 10.462 -47.391 1.00 94.31 85 ASN A CA 1
ATOM 639 C C . ASN A 1 85 ? 29.633 9.696 -46.066 1.00 94.31 85 ASN A C 1
ATOM 641 O O . ASN A 1 85 ? 28.618 9.395 -45.436 1.00 94.31 85 ASN A O 1
ATOM 645 N N . TYR A 1 86 ? 30.862 9.423 -45.615 1.00 95.94 86 TYR A N 1
ATOM 646 C CA . TYR A 1 86 ? 31.104 8.795 -44.315 1.00 95.94 86 TYR A CA 1
ATOM 647 C C . TYR A 1 86 ? 30.577 9.657 -43.158 1.00 95.94 86 TYR A C 1
ATOM 649 O O . TYR A 1 86 ? 29.833 9.161 -42.313 1.00 95.94 86 TYR A O 1
ATOM 657 N N . THR A 1 87 ? 30.878 10.959 -43.160 1.00 95.81 87 THR A N 1
ATOM 658 C CA . THR A 1 87 ? 30.410 11.900 -42.126 1.00 95.81 87 THR A CA 1
ATOM 659 C C . THR A 1 87 ? 28.882 11.943 -42.045 1.00 95.81 87 THR A C 1
ATOM 661 O O . THR A 1 87 ? 28.310 11.885 -40.957 1.00 95.81 87 THR A O 1
ATOM 664 N N . ASN A 1 88 ? 28.195 11.964 -43.189 1.00 95.31 88 ASN A N 1
ATOM 665 C CA . ASN A 1 88 ? 26.735 11.918 -43.227 1.00 95.31 88 ASN A CA 1
ATOM 666 C C . ASN A 1 88 ? 26.166 10.615 -42.653 1.00 95.31 88 ASN A C 1
ATOM 668 O O . ASN A 1 88 ? 25.158 10.654 -41.948 1.00 95.31 88 ASN A O 1
ATOM 672 N N . ALA A 1 89 ? 26.799 9.468 -42.914 1.00 92.75 89 ALA A N 1
ATOM 673 C CA . ALA A 1 89 ? 26.360 8.198 -42.339 1.00 92.75 89 ALA A CA 1
ATOM 674 C C . ALA A 1 89 ? 26.574 8.130 -40.820 1.00 92.75 89 ALA A C 1
ATOM 676 O O . ALA A 1 89 ? 25.696 7.624 -40.121 1.00 92.75 89 ALA A O 1
ATOM 677 N N . VAL A 1 90 ? 27.670 8.699 -40.303 1.00 94.06 90 VAL A N 1
ATOM 678 C CA . VAL A 1 90 ? 27.889 8.855 -38.853 1.00 94.06 90 VAL A CA 1
ATOM 679 C C . VAL A 1 90 ? 26.791 9.722 -38.229 1.00 94.06 90 VAL A C 1
ATOM 681 O O . VAL A 1 90 ? 26.191 9.333 -37.229 1.00 94.06 90 VAL A O 1
ATOM 684 N N . ASN A 1 91 ? 26.464 10.867 -38.834 1.00 93.31 91 ASN A N 1
ATOM 685 C CA . ASN A 1 91 ? 25.396 11.740 -38.332 1.00 93.31 91 ASN A CA 1
ATOM 686 C C . ASN A 1 91 ? 24.030 11.036 -38.345 1.00 93.31 91 ASN A C 1
ATOM 688 O O . ASN A 1 91 ? 23.253 11.151 -37.397 1.00 93.31 91 ASN A O 1
ATOM 692 N N . MET A 1 92 ? 23.750 10.262 -39.396 1.00 89.62 92 MET A N 1
ATOM 693 C CA . MET A 1 92 ? 22.522 9.478 -39.510 1.00 89.62 92 MET A CA 1
ATOM 694 C C . MET A 1 92 ? 22.433 8.412 -38.410 1.00 89.62 92 MET A C 1
ATOM 696 O O . MET A 1 92 ? 21.394 8.275 -37.767 1.00 89.62 92 MET A O 1
ATOM 700 N N . SER A 1 93 ? 23.513 7.665 -38.158 1.00 91.56 93 SER A N 1
ATOM 701 C CA . SER A 1 93 ? 23.520 6.625 -37.125 1.00 91.56 93 SER A CA 1
ATOM 702 C C . SER A 1 93 ? 23.376 7.208 -35.716 1.00 91.56 93 SER A C 1
ATOM 704 O O . SER A 1 93 ? 22.653 6.645 -34.891 1.00 91.56 93 SER A O 1
ATOM 706 N N . GLN A 1 94 ? 23.977 8.373 -35.454 1.00 91.25 94 GLN A N 1
ATOM 707 C CA . GLN A 1 94 ? 23.802 9.109 -34.200 1.00 91.25 94 GLN A CA 1
ATOM 708 C C . GLN A 1 94 ? 22.364 9.597 -34.008 1.00 91.25 94 GLN A C 1
ATOM 710 O O . GLN A 1 94 ? 21.824 9.472 -32.910 1.00 91.25 94 GLN A O 1
ATOM 715 N N . TRP A 1 95 ? 21.711 10.095 -35.061 1.00 87.06 95 TRP A N 1
ATOM 716 C CA . TRP A 1 95 ? 20.311 10.519 -34.990 1.00 87.06 95 TRP A CA 1
ATOM 717 C C . TRP A 1 95 ? 19.383 9.362 -34.589 1.00 87.06 95 TRP A C 1
ATOM 719 O O . TRP A 1 95 ? 18.576 9.498 -33.666 1.00 87.06 95 TRP A O 1
ATOM 729 N N . TRP A 1 96 ? 19.560 8.188 -35.205 1.00 85.81 96 TRP A N 1
ATOM 730 C CA . TRP A 1 96 ? 18.797 6.986 -34.851 1.00 85.81 96 TRP A CA 1
ATOM 731 C C . TRP A 1 96 ? 19.094 6.483 -33.432 1.00 85.81 96 TRP A C 1
ATOM 733 O O . TRP A 1 96 ? 18.175 6.043 -32.740 1.00 85.81 96 TRP A O 1
ATOM 743 N N . LEU A 1 97 ? 20.347 6.580 -32.973 1.00 89.88 97 LEU A N 1
ATOM 744 C CA . LEU A 1 97 ? 20.726 6.226 -31.602 1.00 89.88 97 LEU A CA 1
ATOM 745 C C . LEU A 1 97 ? 20.037 7.124 -30.570 1.00 89.88 97 LEU A C 1
ATOM 747 O O . LEU A 1 97 ? 19.524 6.630 -29.566 1.00 89.88 97 LEU A O 1
ATOM 751 N N . THR A 1 98 ? 19.993 8.432 -30.825 1.00 83.19 98 THR A N 1
ATOM 752 C CA . THR A 1 98 ? 19.278 9.390 -29.975 1.00 83.19 98 THR A CA 1
ATOM 753 C C . THR A 1 98 ? 17.789 9.057 -29.912 1.00 83.19 98 THR A C 1
ATOM 755 O O . THR A 1 98 ? 17.239 8.953 -28.818 1.00 83.19 98 THR A O 1
ATOM 758 N N . GLY A 1 99 ? 17.151 8.786 -31.057 1.00 75.06 99 GLY A N 1
ATOM 759 C CA . GLY A 1 99 ? 15.748 8.358 -31.101 1.00 75.06 99 GLY A CA 1
ATOM 760 C C . GLY A 1 99 ? 15.484 7.076 -30.301 1.00 75.06 99 GLY A C 1
ATOM 761 O O . GLY A 1 99 ? 14.531 7.013 -29.524 1.00 75.06 99 GLY A O 1
ATOM 762 N N . LEU A 1 100 ? 16.373 6.083 -30.405 1.00 81.88 100 LEU A N 1
ATOM 763 C CA . LEU A 1 100 ? 16.293 4.844 -29.627 1.00 81.88 100 LEU A CA 1
ATOM 764 C C . LEU A 1 100 ? 16.418 5.091 -28.115 1.00 81.88 100 LEU A C 1
ATOM 766 O O . LEU A 1 100 ? 15.671 4.504 -27.330 1.00 81.88 100 LEU A O 1
ATOM 770 N N . ASN A 1 101 ? 17.355 5.943 -27.698 1.00 81.12 101 ASN A N 1
ATOM 771 C CA . ASN A 1 101 ? 17.552 6.279 -26.288 1.00 81.12 101 ASN A CA 1
ATOM 772 C C . ASN A 1 101 ? 16.344 7.030 -25.715 1.00 81.12 101 ASN A C 1
ATOM 774 O O . ASN A 1 101 ? 15.885 6.692 -24.624 1.00 81.12 101 ASN A O 1
ATOM 778 N N . ASN A 1 102 ? 15.781 7.972 -26.474 1.00 74.25 102 ASN A N 1
ATOM 779 C CA . ASN A 1 102 ? 14.577 8.702 -26.082 1.00 74.25 102 ASN A CA 1
ATOM 780 C C . ASN A 1 102 ? 13.373 7.757 -25.940 1.00 74.25 102 ASN A C 1
ATOM 782 O O . ASN A 1 102 ? 12.671 7.807 -24.932 1.00 74.25 102 ASN A O 1
ATOM 786 N N . ALA A 1 103 ? 13.179 6.829 -26.885 1.00 71.44 103 ALA A N 1
ATOM 787 C CA . ALA A 1 103 ? 12.109 5.832 -26.811 1.00 71.44 103 ALA A CA 1
ATOM 788 C C . ALA A 1 103 ? 12.251 4.906 -25.585 1.00 71.44 103 ALA A C 1
ATOM 790 O O . ALA A 1 103 ? 11.268 4.613 -24.903 1.00 71.44 103 ALA A O 1
ATOM 791 N N . LYS A 1 104 ? 13.480 4.491 -25.246 1.00 78.44 104 LYS A N 1
ATOM 792 C CA . LYS A 1 104 ? 13.761 3.711 -24.027 1.00 78.44 104 LYS A CA 1
ATOM 793 C C . LYS A 1 104 ? 13.491 4.506 -22.748 1.00 78.44 104 LYS A C 1
ATOM 795 O O . LYS A 1 104 ? 12.926 3.960 -21.802 1.00 78.44 104 LYS A O 1
ATOM 800 N N . ALA A 1 105 ? 13.878 5.781 -22.710 1.00 71.81 105 ALA A N 1
ATOM 801 C CA . ALA A 1 105 ? 13.618 6.656 -21.569 1.00 71.81 105 ALA A CA 1
ATOM 802 C C . ALA A 1 105 ? 12.110 6.872 -21.355 1.00 71.81 105 ALA A C 1
ATOM 804 O O . ALA A 1 105 ? 11.631 6.808 -20.222 1.00 71.81 105 ALA A O 1
ATOM 805 N N . TYR A 1 106 ? 11.357 7.043 -22.445 1.00 70.12 106 TYR A N 1
ATOM 806 C CA . TYR A 1 106 ? 9.900 7.148 -22.423 1.00 70.12 106 TYR A CA 1
ATOM 807 C C . TYR A 1 106 ? 9.236 5.880 -21.866 1.00 70.12 106 TYR A C 1
ATOM 809 O O . TYR A 1 106 ? 8.436 5.970 -20.933 1.00 70.12 106 TYR A O 1
ATOM 817 N N . LEU A 1 107 ? 9.631 4.695 -22.352 1.00 74.25 107 LEU A N 1
ATOM 818 C CA . LEU A 1 107 ? 9.136 3.417 -21.826 1.00 74.25 107 LEU A CA 1
ATOM 819 C C . LEU A 1 107 ? 9.407 3.281 -20.322 1.00 74.25 107 LEU A C 1
ATOM 821 O O . LEU A 1 107 ? 8.518 2.877 -19.570 1.00 74.25 107 LEU A O 1
ATOM 825 N N . LYS A 1 108 ? 10.614 3.651 -19.873 1.00 75.50 108 LYS A N 1
ATOM 826 C CA . LYS A 1 108 ? 10.975 3.614 -18.452 1.00 75.50 108 LYS A CA 1
ATOM 827 C C . LYS A 1 108 ? 10.046 4.503 -17.623 1.00 75.50 108 LYS A C 1
ATOM 829 O O . LYS A 1 108 ? 9.507 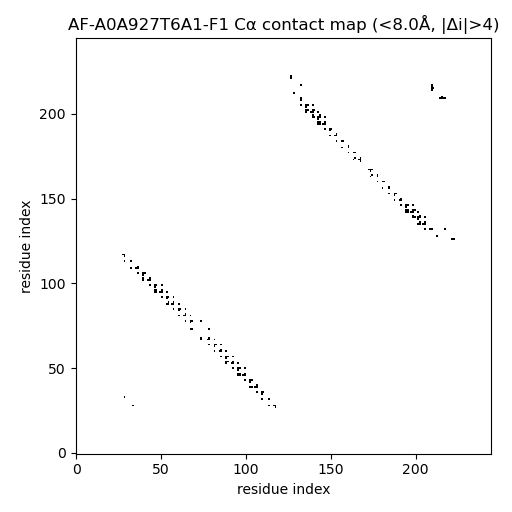4.040 -16.626 1.00 75.50 108 LYS A O 1
ATOM 834 N N . ASN A 1 109 ? 9.824 5.745 -18.055 1.00 66.62 109 ASN A N 1
ATOM 835 C CA . ASN A 1 109 ? 8.958 6.694 -17.354 1.00 66.62 109 ASN A CA 1
ATOM 836 C C . ASN A 1 109 ? 7.521 6.158 -17.202 1.00 66.62 109 ASN A C 1
ATOM 838 O O . ASN A 1 109 ? 6.966 6.170 -16.106 1.00 66.62 109 ASN A O 1
ATOM 842 N N . ILE A 1 110 ? 6.944 5.608 -18.273 1.00 60.91 110 ILE A N 1
ATOM 843 C CA . ILE A 1 110 ? 5.578 5.060 -18.240 1.00 60.91 110 ILE A CA 1
ATOM 844 C C . ILE A 1 110 ? 5.491 3.801 -17.381 1.00 60.91 110 ILE A C 1
ATOM 846 O O . ILE A 1 110 ? 4.517 3.628 -16.654 1.00 60.91 110 ILE A O 1
ATOM 850 N N . THR A 1 111 ? 6.505 2.936 -17.436 1.00 68.62 111 THR A N 1
ATOM 851 C CA . THR A 1 111 ? 6.560 1.728 -16.599 1.00 68.62 111 THR A CA 1
ATOM 852 C C . THR A 1 111 ? 6.630 2.096 -15.119 1.00 68.62 111 THR A C 1
ATOM 854 O O . THR A 1 111 ? 5.878 1.554 -14.309 1.00 68.62 111 THR A O 1
ATOM 857 N N . ASP A 1 112 ? 7.482 3.066 -14.776 1.00 64.94 112 ASP A N 1
ATOM 858 C CA . ASP A 1 112 ? 7.599 3.588 -13.415 1.00 64.94 112 ASP A CA 1
ATOM 859 C C . ASP A 1 112 ? 6.264 4.207 -12.950 1.00 64.94 112 ASP A C 1
ATOM 861 O O . ASP A 1 112 ? 5.849 3.999 -11.807 1.00 64.94 112 ASP A O 1
ATOM 865 N N . ARG A 1 113 ? 5.539 4.897 -13.847 1.00 60.66 113 ARG A N 1
ATOM 866 C CA . ARG A 1 113 ? 4.204 5.443 -13.559 1.00 60.66 113 ARG A CA 1
ATOM 867 C C . ARG A 1 113 ? 3.156 4.355 -13.335 1.00 60.66 113 ARG A C 1
ATOM 869 O O . ARG A 1 113 ? 2.412 4.446 -12.366 1.00 60.66 113 ARG A O 1
ATOM 876 N N . GLY A 1 114 ? 3.119 3.316 -14.170 1.00 60.34 114 GLY A N 1
ATOM 877 C CA . GLY A 1 114 ? 2.209 2.180 -13.984 1.00 60.34 114 GLY A CA 1
ATOM 878 C C . GLY A 1 114 ? 2.416 1.503 -12.626 1.00 60.34 114 GLY A C 1
ATOM 879 O O . GLY A 1 114 ? 1.465 1.296 -11.878 1.00 60.34 114 GLY A O 1
ATOM 880 N N . ALA A 1 115 ? 3.675 1.280 -12.236 1.00 60.50 115 ALA A N 1
ATOM 881 C CA . ALA A 1 115 ? 4.007 0.727 -10.922 1.00 60.50 115 ALA A CA 1
ATOM 882 C C . ALA A 1 115 ? 3.606 1.652 -9.753 1.00 60.50 115 ALA A C 1
ATOM 884 O O . ALA A 1 115 ? 3.299 1.176 -8.656 1.00 60.50 115 ALA A O 1
ATOM 885 N N . PHE A 1 116 ? 3.620 2.972 -9.955 1.00 52.31 116 PHE A N 1
ATOM 886 C CA . PHE A 1 116 ? 3.122 3.939 -8.976 1.00 52.31 116 PHE A CA 1
ATOM 887 C C . PHE A 1 116 ? 1.587 3.930 -8.877 1.00 52.31 116 PHE A C 1
ATOM 889 O O . PHE A 1 116 ? 1.052 3.942 -7.768 1.00 52.31 116 PHE A O 1
ATOM 896 N N . GLU A 1 117 ? 0.878 3.860 -10.007 1.00 52.66 117 GLU A N 1
ATOM 897 C CA . GLU A 1 117 ? -0.589 3.768 -10.068 1.00 52.66 117 GLU A CA 1
ATOM 898 C C . GLU A 1 117 ? -1.108 2.498 -9.361 1.00 52.66 117 GLU A C 1
ATOM 900 O O . GLU A 1 117 ? -2.042 2.579 -8.558 1.00 52.66 117 GLU A O 1
ATOM 905 N N . ASP A 1 118 ? -0.441 1.354 -9.540 1.00 57.62 118 ASP A N 1
ATOM 906 C CA . ASP A 1 118 ? -0.771 0.105 -8.836 1.00 57.62 118 ASP A CA 1
ATOM 907 C C . ASP A 1 118 ? -0.605 0.238 -7.312 1.00 57.62 118 ASP A C 1
ATOM 909 O O . ASP A 1 118 ? -1.471 -0.169 -6.528 1.00 57.62 118 ASP A O 1
ATOM 913 N N . LYS A 1 119 ? 0.489 0.874 -6.869 1.00 54.25 119 LYS A N 1
ATOM 914 C CA . LYS A 1 119 ? 0.705 1.182 -5.446 1.00 54.25 119 LYS A CA 1
ATOM 915 C C . LYS A 1 119 ? -0.356 2.140 -4.912 1.00 54.25 119 LYS A C 1
ATOM 917 O O . LYS A 1 119 ? -0.772 2.001 -3.765 1.00 54.25 119 LYS A O 1
ATOM 922 N N . PHE A 1 120 ? -0.817 3.101 -5.710 1.00 50.81 120 PHE A N 1
ATOM 923 C CA . PHE A 1 120 ? -1.880 4.021 -5.312 1.00 50.81 120 PHE A CA 1
ATOM 924 C C . PHE A 1 120 ? -3.213 3.297 -5.098 1.00 50.81 120 PHE A C 1
ATOM 926 O O . PHE A 1 120 ? -3.856 3.525 -4.071 1.00 50.81 120 PHE A O 1
ATOM 933 N N . ALA A 1 121 ? -3.612 2.407 -6.010 1.00 56.78 121 ALA A N 1
ATOM 934 C CA . ALA A 1 121 ? -4.833 1.616 -5.865 1.00 56.78 121 ALA A CA 1
ATOM 935 C C . ALA A 1 121 ? -4.790 0.738 -4.602 1.00 56.78 121 ALA A C 1
ATOM 937 O O . ALA A 1 121 ? -5.726 0.768 -3.798 1.00 56.78 121 ALA A O 1
ATOM 938 N N . ALA A 1 122 ? -3.665 0.050 -4.371 1.00 57.19 122 ALA A N 1
ATOM 939 C CA . ALA A 1 122 ? -3.440 -0.727 -3.153 1.00 57.19 122 ALA A CA 1
ATOM 940 C C . ALA A 1 122 ? -3.514 0.150 -1.889 1.00 57.19 122 ALA A C 1
ATOM 942 O O . ALA A 1 122 ? -4.205 -0.188 -0.929 1.00 57.19 122 ALA A O 1
ATOM 943 N N . ASN A 1 123 ? -2.879 1.326 -1.911 1.00 55.53 123 ASN A N 1
ATOM 944 C CA . ASN A 1 123 ? -2.898 2.267 -0.791 1.00 55.53 123 ASN A CA 1
ATOM 945 C C . ASN A 1 123 ? -4.295 2.856 -0.533 1.00 55.53 123 ASN A C 1
ATOM 947 O O . ASN A 1 123 ? -4.642 3.124 0.616 1.00 55.53 123 ASN A O 1
ATOM 951 N N . LYS A 1 124 ? -5.105 3.076 -1.575 1.00 60.84 124 LYS A N 1
ATOM 952 C CA . LYS A 1 124 ? -6.487 3.557 -1.445 1.00 60.84 124 LYS A CA 1
ATOM 953 C C . LYS A 1 124 ? -7.394 2.491 -0.828 1.00 60.84 124 LYS A C 1
ATOM 955 O O . LYS A 1 124 ? -8.179 2.832 0.052 1.00 60.84 124 LYS A O 1
ATOM 960 N N . SER A 1 125 ? -7.252 1.230 -1.246 1.00 63.81 125 SER A N 1
ATOM 961 C CA . SER A 1 125 ? -7.949 0.101 -0.613 1.00 63.81 125 SER A CA 1
ATOM 962 C C . SER A 1 125 ? -7.590 0.016 0.869 1.00 63.81 125 SER A C 1
ATOM 964 O O . SER A 1 125 ? -8.474 0.075 1.715 1.00 63.81 125 SER A O 1
ATOM 966 N N . ALA A 1 126 ? -6.293 0.042 1.189 1.00 63.16 126 ALA A N 1
ATOM 967 C CA . ALA A 1 126 ? -5.816 -0.006 2.569 1.00 63.16 126 ALA A CA 1
ATOM 968 C C . ALA A 1 126 ? -6.332 1.162 3.436 1.00 63.16 126 ALA A C 1
ATOM 970 O O . ALA A 1 126 ? -6.578 0.992 4.628 1.00 63.16 126 ALA A O 1
ATOM 971 N N . LEU A 1 127 ? -6.532 2.356 2.863 1.00 64.50 127 LEU A N 1
ATOM 972 C CA . LEU A 1 127 ? -7.132 3.486 3.583 1.00 64.50 127 LEU A CA 1
ATOM 973 C C . LEU A 1 127 ? -8.625 3.271 3.882 1.00 64.50 127 LEU A C 1
ATOM 975 O O . LEU A 1 127 ? -9.089 3.624 4.969 1.00 64.50 127 LEU A O 1
ATOM 979 N N . ALA A 1 128 ? -9.379 2.702 2.940 1.00 69.38 128 ALA A N 1
ATOM 980 C CA . ALA A 1 128 ? -10.785 2.363 3.159 1.00 69.38 128 ALA A CA 1
ATOM 981 C C . ALA A 1 128 ? -10.928 1.272 4.237 1.00 69.38 128 ALA A C 1
ATOM 983 O O . ALA A 1 128 ? -11.763 1.392 5.140 1.00 69.38 128 ALA A O 1
ATOM 984 N N . ASP A 1 129 ? -10.045 0.275 4.199 1.00 75.62 129 ASP A N 1
ATOM 985 C CA . ASP A 1 129 ? -9.946 -0.796 5.193 1.00 75.62 129 ASP A CA 1
ATOM 986 C C . ASP A 1 129 ? -9.650 -0.231 6.591 1.00 75.62 129 ASP A C 1
ATOM 988 O O . ASP A 1 129 ? -10.338 -0.549 7.563 1.00 75.62 129 ASP A O 1
ATOM 992 N N . LEU A 1 130 ? -8.696 0.700 6.698 1.00 71.00 130 LEU A N 1
ATOM 993 C CA . LEU A 1 130 ? -8.380 1.390 7.953 1.00 71.00 130 LEU A CA 1
ATOM 994 C C . LEU A 1 130 ? -9.517 2.264 8.472 1.00 71.00 130 LEU A C 1
ATOM 996 O O . LEU A 1 130 ? -9.759 2.295 9.677 1.00 71.00 130 LEU A O 1
ATOM 1000 N N . THR A 1 131 ? -10.227 2.958 7.584 1.00 77.56 131 THR A N 1
ATOM 1001 C CA . THR A 1 131 ? -11.398 3.759 7.967 1.00 77.56 131 THR A CA 1
ATOM 1002 C C . THR A 1 131 ? -12.482 2.865 8.571 1.00 77.56 131 THR A C 1
ATOM 1004 O O . THR A 1 131 ? -13.059 3.199 9.607 1.00 77.56 131 THR A O 1
ATOM 1007 N N . THR A 1 132 ? -12.701 1.692 7.972 1.00 82.38 132 THR A N 1
ATOM 1008 C CA . THR A 1 132 ? -13.648 0.680 8.459 1.00 82.38 132 THR A CA 1
ATOM 1009 C C . THR A 1 132 ? -13.218 0.125 9.818 1.00 82.38 132 THR A C 1
ATOM 1011 O O . THR A 1 132 ? -14.020 0.094 10.753 1.00 82.38 132 THR A O 1
ATOM 1014 N N . LEU A 1 133 ? -11.938 -0.233 9.970 1.00 81.44 133 LEU A N 1
ATOM 1015 C CA . LEU A 1 133 ? -11.367 -0.693 11.241 1.00 81.44 133 LEU A CA 1
ATOM 1016 C C . LEU A 1 133 ? -11.484 0.355 12.350 1.00 81.44 133 LEU A C 1
ATOM 1018 O O . LEU A 1 133 ? -11.831 0.016 13.479 1.00 81.44 133 LEU A O 1
ATOM 1022 N N . LYS A 1 134 ? -11.219 1.627 12.037 1.00 82.88 134 LYS A N 1
ATOM 1023 C CA . LYS A 1 134 ? -11.328 2.740 12.985 1.00 82.88 134 LYS A CA 1
ATOM 1024 C C . LYS A 1 134 ? -12.762 2.917 13.470 1.00 82.88 134 LYS A C 1
ATOM 1026 O O . LYS A 1 134 ? -12.979 2.986 14.675 1.00 82.88 134 LYS A O 1
ATOM 1031 N N . ALA A 1 135 ? -13.729 2.930 12.553 1.00 84.50 135 ALA A N 1
ATOM 1032 C CA . ALA A 1 135 ? -15.143 3.023 12.903 1.00 84.50 135 ALA A CA 1
ATOM 1033 C C . ALA A 1 135 ? -15.586 1.843 13.784 1.00 84.50 135 ALA A C 1
ATOM 1035 O O . ALA A 1 135 ? -16.169 2.054 14.845 1.00 84.50 135 ALA A O 1
ATOM 1036 N N . ALA A 1 136 ? -15.229 0.611 13.404 1.00 86.50 136 ALA A N 1
ATOM 1037 C CA . ALA A 1 136 ? -15.551 -0.585 14.181 1.00 86.50 136 ALA A CA 1
ATOM 1038 C C . ALA A 1 136 ? -14.910 -0.572 15.578 1.00 86.50 136 ALA A C 1
ATOM 1040 O O . ALA A 1 136 ? -15.553 -0.953 16.557 1.00 86.50 136 ALA A O 1
ATOM 1041 N N . LYS A 1 137 ? -13.666 -0.089 15.692 1.00 88.31 137 LYS A N 1
ATOM 1042 C CA . LYS A 1 137 ? -12.993 0.079 16.982 1.00 88.31 137 LYS A CA 1
ATOM 1043 C C . LYS A 1 137 ? -13.697 1.111 17.859 1.00 88.31 137 LYS A C 1
ATOM 1045 O O . LYS A 1 137 ? -13.928 0.848 19.035 1.00 88.31 137 LYS A O 1
ATOM 1050 N N . THR A 1 138 ? -14.027 2.276 17.303 1.00 88.56 138 THR A N 1
ATOM 1051 C CA . THR A 1 138 ? -14.743 3.330 18.032 1.00 88.56 138 THR A CA 1
ATOM 1052 C C . THR A 1 138 ? -16.094 2.833 18.541 1.00 88.56 138 THR A C 1
ATOM 1054 O O . THR A 1 138 ? -16.431 3.094 19.695 1.00 88.56 138 THR A O 1
ATOM 1057 N N . ASP A 1 139 ? -16.827 2.066 17.732 1.00 89.88 139 ASP A N 1
ATOM 1058 C CA . ASP A 1 139 ? -18.073 1.427 18.154 1.00 89.88 139 ASP A CA 1
ATOM 1059 C C . ASP A 1 139 ? -17.836 0.438 19.306 1.00 89.88 139 ASP A C 1
ATOM 1061 O O . ASP A 1 139 ? -18.492 0.537 20.342 1.00 89.88 139 ASP A O 1
ATOM 1065 N N . ALA A 1 140 ? -16.884 -0.490 19.167 1.00 89.75 140 ALA A N 1
ATOM 1066 C CA . ALA A 1 140 ? -16.578 -1.474 20.208 1.00 89.75 140 ALA A CA 1
ATOM 1067 C C . ALA A 1 140 ? -16.195 -0.807 21.544 1.00 89.75 140 ALA A C 1
ATOM 1069 O O . ALA A 1 140 ? -16.762 -1.135 22.590 1.00 89.75 140 ALA A O 1
ATOM 1070 N N . ASP A 1 141 ? -15.299 0.183 21.502 1.00 89.31 141 ASP A N 1
ATOM 1071 C CA . ASP A 1 141 ? -14.880 0.947 22.680 1.00 89.31 141 ASP A CA 1
ATOM 1072 C C . ASP A 1 141 ? -16.069 1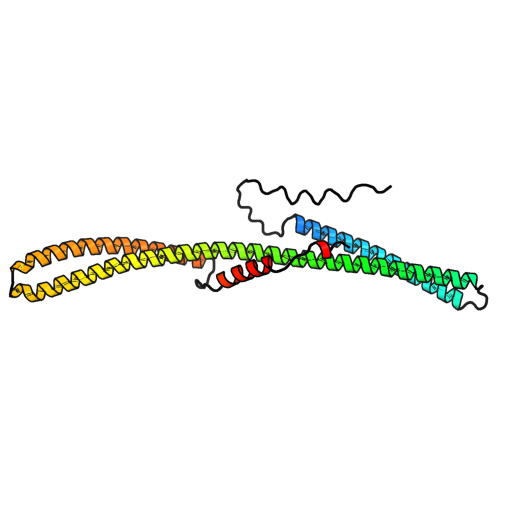.716 23.292 1.00 89.31 141 ASP A C 1
ATOM 1074 O O . ASP A 1 141 ? -16.255 1.727 24.512 1.00 89.31 141 ASP A O 1
ATOM 1078 N N . GLY A 1 142 ? -16.915 2.328 22.456 1.00 91.19 142 GLY A N 1
ATOM 1079 C CA . GLY A 1 142 ? -18.105 3.064 22.882 1.00 91.19 142 GLY A CA 1
ATOM 1080 C C . GLY A 1 142 ? -19.098 2.191 23.649 1.00 91.19 142 GLY A C 1
ATOM 1081 O O . GLY A 1 142 ? -19.495 2.540 24.762 1.00 91.19 142 GLY A O 1
ATOM 1082 N N . TYR A 1 143 ? -19.458 1.027 23.105 1.00 94.06 143 TYR A N 1
ATOM 1083 C CA . TYR A 1 143 ? -20.377 0.103 23.777 1.00 94.06 143 TYR A CA 1
ATOM 1084 C C . TYR A 1 143 ? -19.771 -0.499 25.049 1.00 94.06 143 TYR A C 1
ATOM 1086 O O . TYR A 1 143 ? -20.472 -0.617 26.057 1.00 94.06 143 TYR A O 1
ATOM 1094 N N . SER A 1 144 ? -18.470 -0.810 25.049 1.00 93.25 144 SER A N 1
ATOM 1095 C CA . SER A 1 144 ? -17.789 -1.265 26.263 1.00 93.25 144 SER A CA 1
ATOM 1096 C C . SER A 1 144 ? -17.820 -0.198 27.361 1.00 93.25 144 SER A C 1
ATOM 1098 O O . SER A 1 144 ? -18.058 -0.527 28.522 1.00 93.25 144 SER A O 1
ATOM 1100 N N . ASN A 1 145 ? -17.637 1.079 27.016 1.00 94.50 145 ASN A N 1
ATOM 1101 C CA . ASN A 1 145 ? -17.714 2.181 27.976 1.00 94.50 145 ASN A CA 1
ATOM 1102 C C . ASN A 1 145 ? -19.127 2.359 28.549 1.00 94.50 145 ASN A C 1
ATOM 1104 O O . ASN A 1 145 ? -19.271 2.588 29.749 1.00 94.50 145 ASN A O 1
ATOM 1108 N N . ILE A 1 146 ? -20.172 2.204 27.728 1.00 93.88 146 ILE A N 1
ATOM 1109 C CA . ILE A 1 146 ? -21.569 2.244 28.193 1.00 93.88 146 ILE A CA 1
ATOM 1110 C C . ILE A 1 146 ? -21.836 1.093 29.176 1.00 93.88 146 ILE A C 1
ATOM 1112 O O . ILE A 1 146 ? -22.392 1.327 30.251 1.00 93.88 146 ILE A O 1
ATOM 1116 N N . ALA A 1 147 ? -21.411 -0.133 28.854 1.00 94.38 147 ALA A N 1
ATOM 1117 C CA . ALA A 1 147 ? -21.554 -1.278 29.755 1.00 94.38 147 ALA A CA 1
ATOM 1118 C C . ALA A 1 147 ? -20.794 -1.059 31.078 1.00 94.38 147 ALA A C 1
ATOM 1120 O O . ALA A 1 147 ? -21.350 -1.275 32.155 1.00 94.38 147 ALA A O 1
ATOM 1121 N N . ASN A 1 148 ? -19.561 -0.551 31.009 1.00 93.69 148 ASN A N 1
ATOM 1122 C CA . ASN A 1 148 ? -18.755 -0.227 32.188 1.00 93.69 148 ASN A CA 1
ATOM 1123 C C . ASN A 1 148 ? -19.384 0.881 33.049 1.00 93.69 148 ASN A C 1
ATOM 1125 O O . ASN A 1 148 ? -19.299 0.823 34.273 1.00 93.69 148 ASN A O 1
ATOM 1129 N N . GLY A 1 149 ? -20.063 1.857 32.437 1.00 94.19 149 GLY A N 1
ATOM 1130 C CA . GLY A 1 149 ? -20.816 2.882 33.161 1.00 94.19 149 GLY A CA 1
ATOM 1131 C C . GLY A 1 149 ? -21.933 2.288 34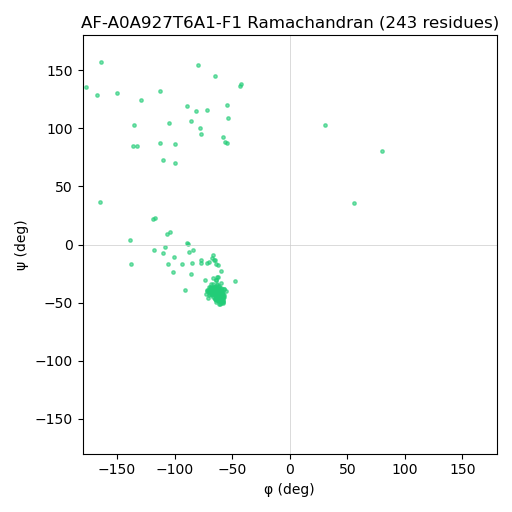.024 1.00 94.19 149 GLY A C 1
ATOM 1132 O O . GLY A 1 149 ? -22.062 2.642 35.195 1.00 94.19 149 GLY A O 1
ATOM 1133 N N . VAL A 1 150 ? -22.692 1.327 33.487 1.00 95.81 150 VAL A N 1
ATOM 1134 C CA . VAL A 1 150 ? -23.741 0.628 34.252 1.00 95.81 150 VAL A CA 1
ATOM 1135 C C . VAL A 1 150 ? -23.141 -0.297 35.312 1.00 95.81 150 VAL A C 1
ATOM 1137 O O . VAL A 1 150 ? -23.657 -0.360 36.425 1.00 95.81 150 VAL A O 1
ATOM 1140 N N . ALA A 1 151 ? -22.011 -0.952 35.031 1.00 95.25 151 ALA A N 1
ATOM 1141 C CA . ALA A 1 151 ? -21.279 -1.714 36.046 1.00 95.25 151 ALA A CA 1
ATOM 1142 C C . ALA A 1 151 ? -20.839 -0.830 37.230 1.00 95.25 151 ALA A C 1
ATOM 1144 O O . ALA A 1 151 ? -20.939 -1.252 38.382 1.00 95.25 151 ALA A O 1
ATOM 1145 N N . GLY A 1 152 ? -20.421 0.413 36.963 1.00 95.88 152 GLY A N 1
ATOM 1146 C CA . GLY A 1 152 ? -20.140 1.409 38.000 1.00 95.88 152 GLY A CA 1
ATOM 1147 C C . GLY A 1 152 ? -21.372 1.738 38.849 1.00 95.88 152 GLY A C 1
ATOM 1148 O O . GLY A 1 152 ? -21.301 1.698 40.073 1.00 95.88 152 GLY A O 1
ATOM 1149 N N . GLN A 1 153 ? -22.526 1.965 38.213 1.00 96.75 153 GLN A N 1
ATOM 1150 C CA . GLN A 1 153 ? -23.792 2.211 38.921 1.00 96.75 153 GLN A CA 1
ATOM 1151 C C . GLN A 1 153 ? -24.217 1.024 39.796 1.00 96.75 153 GLN A C 1
ATOM 1153 O O . GLN A 1 153 ? -24.685 1.223 40.915 1.00 96.75 153 GLN A O 1
ATOM 1158 N N . ILE A 1 154 ? -24.033 -0.210 39.313 1.00 97.31 154 ILE A N 1
ATOM 1159 C CA . ILE A 1 154 ? -24.266 -1.432 40.096 1.00 97.31 154 ILE A CA 1
ATOM 1160 C C . ILE A 1 154 ? -23.396 -1.422 41.356 1.00 97.31 154 ILE A C 1
ATOM 1162 O O . ILE A 1 154 ? -23.922 -1.616 42.450 1.00 97.31 154 ILE A O 1
ATOM 1166 N N . ALA A 1 155 ? -22.096 -1.148 41.217 1.00 96.12 155 ALA A N 1
ATOM 1167 C CA . ALA A 1 155 ? -21.169 -1.114 42.345 1.00 96.12 155 ALA A CA 1
ATOM 1168 C C . ALA A 1 155 ? -21.535 -0.027 43.374 1.00 96.12 155 ALA A C 1
ATOM 1170 O O . ALA A 1 155 ? -21.476 -0.274 44.581 1.00 96.12 155 ALA A O 1
ATOM 1171 N N . ASP A 1 156 ? -21.961 1.153 42.917 1.00 95.81 156 ASP A N 1
ATOM 1172 C CA . ASP A 1 156 ? -22.409 2.240 43.794 1.00 95.81 156 ASP A CA 1
ATOM 1173 C C . ASP A 1 156 ? -23.682 1.867 44.570 1.00 95.81 156 ASP A C 1
ATOM 1175 O O . ASP A 1 156 ? -23.767 2.106 45.779 1.00 95.81 156 ASP A O 1
ATOM 1179 N N . VAL A 1 157 ? -24.655 1.227 43.909 1.00 97.25 157 VAL A N 1
ATOM 1180 C CA . VAL A 1 157 ? -25.892 0.755 44.553 1.00 97.25 157 VAL A CA 1
ATOM 1181 C C . VAL A 1 157 ? -25.606 -0.377 45.542 1.00 97.25 157 VAL A C 1
ATOM 1183 O O . VAL A 1 157 ? -26.123 -0.350 46.659 1.00 97.25 157 VAL A O 1
ATOM 1186 N N . GLU A 1 158 ? -24.747 -1.337 45.193 1.00 96.62 158 GLU A N 1
ATOM 1187 C CA . GLU A 1 158 ? -24.325 -2.412 46.105 1.00 96.62 158 GLU A CA 1
ATOM 1188 C C . GLU A 1 158 ? -23.624 -1.848 47.348 1.00 96.62 158 GLU A C 1
ATOM 1190 O O . GLU A 1 158 ? -23.910 -2.263 48.475 1.00 96.62 158 GLU A O 1
ATOM 1195 N N . LYS A 1 159 ? -22.773 -0.831 47.171 1.00 95.94 159 LYS A N 1
ATOM 1196 C CA . LYS A 1 159 ? -22.128 -0.119 48.278 1.00 95.94 159 LYS A CA 1
ATOM 1197 C C . LYS A 1 159 ? -23.137 0.627 49.156 1.00 95.94 159 LYS A C 1
ATOM 1199 O O . LYS A 1 159 ? -23.002 0.601 50.381 1.00 95.94 159 LYS A O 1
ATOM 1204 N N . ALA A 1 160 ? -24.147 1.266 48.564 1.00 94.06 160 ALA A N 1
ATOM 1205 C CA . ALA A 1 160 ? -25.213 1.937 49.309 1.00 94.06 160 ALA A CA 1
ATOM 1206 C C . ALA A 1 160 ? -26.044 0.941 50.136 1.00 94.06 160 ALA A C 1
ATOM 1208 O O . ALA A 1 160 ? -26.274 1.175 51.323 1.00 94.06 160 ALA A O 1
ATOM 1209 N N . ILE A 1 161 ? -26.427 -0.198 49.547 1.00 95.31 161 ILE A N 1
ATOM 1210 C CA . ILE A 1 161 ? -27.150 -1.278 50.237 1.00 95.31 161 ILE A CA 1
ATOM 1211 C C . ILE A 1 161 ? -26.347 -1.785 51.437 1.00 95.31 161 ILE A C 1
ATOM 1213 O O . ILE A 1 161 ? -26.886 -1.840 52.543 1.00 95.31 161 ILE A O 1
ATOM 1217 N N . ALA A 1 162 ? -25.057 -2.084 51.250 1.00 93.88 162 ALA A N 1
ATOM 1218 C CA . ALA A 1 162 ? -24.184 -2.537 52.331 1.00 93.88 162 ALA A CA 1
ATOM 1219 C C . ALA A 1 162 ? -24.074 -1.495 53.462 1.00 93.88 162 ALA A C 1
ATOM 1221 O O . ALA A 1 162 ? -24.116 -1.841 54.645 1.00 93.88 162 ALA A O 1
ATOM 1222 N N . GLY A 1 163 ? -23.988 -0.207 53.104 1.00 93.25 163 GLY A N 1
ATOM 1223 C CA . GLY A 1 163 ? -23.961 0.902 54.058 1.00 93.25 163 GLY A CA 1
ATOM 1224 C C . GLY A 1 163 ? -25.236 1.013 54.900 1.00 93.25 163 GLY A C 1
ATOM 1225 O O . GLY A 1 163 ? -25.148 1.215 56.113 1.00 93.25 163 GLY A O 1
ATOM 1226 N N . TYR A 1 164 ? -26.410 0.841 54.286 1.00 93.25 164 TYR A N 1
ATOM 1227 C CA . TYR A 1 164 ? -27.686 0.832 55.006 1.00 93.25 164 TYR A CA 1
ATOM 1228 C C . TYR A 1 164 ? -27.879 -0.437 55.837 1.00 93.25 164 TYR A C 1
ATOM 1230 O O . TYR A 1 164 ? -28.335 -0.342 56.974 1.00 93.25 164 TYR A O 1
ATOM 1238 N N . GLN A 1 165 ? -27.481 -1.608 55.330 1.00 91.88 165 GLN A N 1
ATOM 1239 C CA . GLN A 1 165 ? -27.571 -2.884 56.053 1.00 91.88 165 GLN A CA 1
ATOM 1240 C C . GLN A 1 165 ? -26.827 -2.855 57.389 1.00 91.88 165 GLN A C 1
ATOM 1242 O O . GLN A 1 165 ? -27.346 -3.359 58.383 1.00 91.88 165 GLN A O 1
ATOM 1247 N N . ALA A 1 166 ? -25.670 -2.190 57.450 1.00 90.12 166 ALA A N 1
ATOM 1248 C CA . ALA A 1 166 ? -24.924 -2.001 58.694 1.00 90.12 166 ALA A CA 1
ATOM 1249 C C . ALA A 1 166 ? -25.687 -1.187 59.766 1.00 90.12 166 ALA A C 1
ATOM 1251 O O . ALA A 1 166 ? -25.330 -1.240 60.941 1.00 90.12 166 ALA A O 1
ATOM 1252 N N . GLN A 1 167 ? -26.733 -0.447 59.381 1.00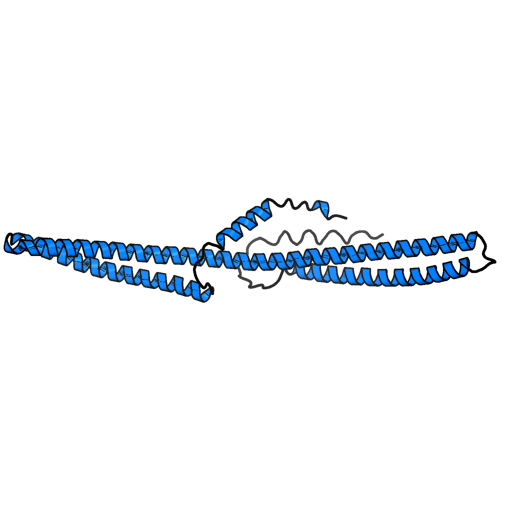 90.69 167 GLN A N 1
ATOM 1253 C CA . GLN A 1 167 ? -27.502 0.460 60.245 1.00 90.69 167 GLN A CA 1
ATOM 1254 C C . GLN A 1 167 ? -28.927 -0.040 60.545 1.00 90.69 167 GLN A C 1
ATOM 1256 O O . GLN A 1 167 ? -29.619 0.540 61.379 1.00 90.69 167 GLN A O 1
ATOM 1261 N N . VAL A 1 168 ? -29.387 -1.127 59.913 1.00 90.19 168 VAL A N 1
ATOM 1262 C CA . VAL A 1 168 ? -30.767 -1.634 60.084 1.00 90.19 168 VAL A CA 1
ATOM 1263 C C . VAL A 1 168 ? -31.062 -2.041 61.528 1.00 90.19 168 VAL A C 1
ATOM 1265 O O . VAL A 1 168 ? -32.169 -1.820 62.014 1.00 90.19 168 VAL A O 1
ATOM 1268 N N . ALA A 1 169 ? -30.072 -2.589 62.239 1.00 83.75 169 ALA A N 1
ATOM 1269 C CA . ALA A 1 169 ? -30.228 -3.004 63.633 1.00 83.75 169 ALA A CA 1
ATOM 1270 C C . ALA A 1 169 ? -30.556 -1.834 64.581 1.00 83.75 169 ALA A C 1
ATOM 1272 O O . ALA A 1 169 ? -31.202 -2.044 65.605 1.00 83.75 169 ALA A O 1
ATOM 1273 N N . THR A 1 170 ? -30.128 -0.612 64.248 1.00 89.00 170 THR A N 1
ATOM 1274 C CA . THR A 1 170 ? -30.383 0.597 65.047 1.00 89.00 170 THR A CA 1
ATOM 1275 C C . THR A 1 170 ? -31.518 1.452 64.484 1.00 89.00 170 THR A C 1
ATOM 1277 O O . THR A 1 170 ? -32.164 2.168 65.247 1.00 89.00 170 THR A O 1
ATOM 1280 N N . CYS A 1 171 ? -31.814 1.340 63.186 1.00 87.38 171 CYS A N 1
ATOM 1281 C CA . CYS A 1 171 ? -32.897 2.051 62.507 1.00 87.38 171 CYS A CA 1
ATOM 1282 C C . CYS A 1 171 ? -33.678 1.106 61.568 1.00 87.38 171 CYS A C 1
ATOM 1284 O O . CYS A 1 171 ? -33.430 1.100 60.359 1.00 87.38 171 CYS A O 1
ATOM 1286 N N . PRO A 1 172 ? -34.675 0.352 62.076 1.00 88.12 172 PRO A N 1
ATOM 1287 C CA . PRO A 1 172 ? -35.450 -0.597 61.266 1.00 88.12 172 PRO A CA 1
ATOM 1288 C C . PRO A 1 172 ? -36.194 0.037 60.078 1.00 88.12 172 PRO A C 1
ATOM 1290 O O . PRO A 1 172 ? -36.488 -0.636 59.093 1.00 88.12 172 PRO A O 1
ATOM 1293 N N . SER A 1 173 ? -36.468 1.345 60.133 1.00 86.31 173 SER A N 1
ATOM 1294 C CA . SER A 1 173 ? -37.088 2.106 59.040 1.00 86.31 173 SER A CA 1
ATOM 1295 C C . SER A 1 173 ? -36.236 2.174 57.763 1.00 86.31 173 SER A C 1
ATOM 1297 O O . SER A 1 173 ? -36.779 2.457 56.695 1.00 86.31 173 SER A O 1
ATOM 1299 N N . LEU A 1 174 ? -34.931 1.874 57.833 1.00 92.56 174 LEU A N 1
ATOM 1300 C CA . LEU A 1 174 ? -34.042 1.806 56.665 1.00 92.56 174 LEU A CA 1
ATOM 1301 C C . LEU A 1 174 ? -34.298 0.576 55.781 1.00 92.56 174 LEU A C 1
ATOM 1303 O O . LEU A 1 174 ? -33.881 0.566 54.623 1.00 92.56 174 LEU A O 1
ATOM 1307 N N . GLN A 1 175 ? -35.022 -0.436 56.274 1.00 92.38 175 GLN A N 1
ATOM 1308 C CA . GLN A 1 175 ? -35.301 -1.654 55.509 1.00 92.38 175 GLN A CA 1
ATOM 1309 C C . GLN A 1 175 ? -36.049 -1.361 54.198 1.00 92.38 175 GLN A C 1
ATOM 1311 O O . GLN A 1 175 ? -35.683 -1.882 53.149 1.00 92.38 175 GLN A O 1
ATOM 1316 N N . ALA A 1 176 ? -37.021 -0.445 54.216 1.00 89.50 176 ALA A N 1
ATOM 1317 C CA . ALA A 1 176 ? -37.760 -0.064 53.010 1.00 89.50 176 ALA A CA 1
ATOM 1318 C C . ALA A 1 176 ? -36.869 0.611 51.944 1.00 89.50 176 ALA A C 1
ATOM 1320 O O . ALA A 1 176 ? -37.120 0.479 50.745 1.00 89.50 176 ALA A O 1
ATOM 1321 N N . GLN A 1 177 ? -35.811 1.320 52.359 1.00 92.75 177 GLN A N 1
ATOM 1322 C CA . GLN A 1 177 ? -34.839 1.916 51.433 1.00 92.75 177 GLN A CA 1
ATOM 1323 C C . GLN A 1 177 ? -33.957 0.838 50.798 1.00 92.75 177 GLN A C 1
ATOM 1325 O O . GLN A 1 177 ? -33.704 0.888 49.596 1.00 92.75 177 GLN A O 1
ATOM 1330 N N . ILE A 1 178 ? -33.548 -0.164 51.580 1.00 94.12 178 ILE A N 1
ATOM 1331 C CA . ILE A 1 178 ? -32.797 -1.326 51.090 1.00 94.12 178 ILE A CA 1
ATOM 1332 C C . ILE A 1 178 ? -33.620 -2.117 50.074 1.00 94.12 178 ILE A C 1
ATOM 1334 O O . ILE A 1 178 ? -33.101 -2.460 49.015 1.00 94.12 178 ILE A O 1
ATOM 1338 N N . ASP A 1 179 ? -34.902 -2.357 50.343 1.00 93.94 179 ASP A N 1
ATOM 1339 C CA . ASP A 1 179 ? -35.782 -3.087 49.424 1.00 93.94 179 ASP A CA 1
ATOM 1340 C C . ASP A 1 179 ? -35.955 -2.335 48.090 1.00 93.94 179 ASP A C 1
ATOM 1342 O O . ASP A 1 179 ? -35.887 -2.938 47.017 1.00 93.94 179 ASP A O 1
ATOM 1346 N N . SER A 1 180 ? -36.085 -1.004 48.143 1.00 93.88 180 SER A N 1
ATOM 1347 C CA .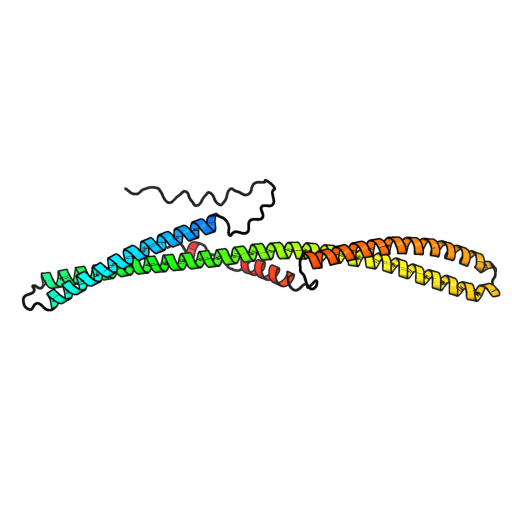 SER A 1 180 ? -36.125 -0.145 46.950 1.00 93.88 180 SER A CA 1
ATOM 1348 C C . SER A 1 180 ? -34.819 -0.201 46.146 1.00 93.88 180 SER A C 1
ATOM 1350 O O . SER A 1 180 ? -34.844 -0.383 44.927 1.00 93.88 180 SER A O 1
ATOM 1352 N N . LEU A 1 181 ? -33.664 -0.113 46.814 1.00 95.94 181 LEU A N 1
ATOM 1353 C CA . LEU A 1 181 ? -32.355 -0.222 46.161 1.00 95.94 181 LEU A CA 1
ATOM 1354 C C . LEU A 1 181 ? -32.114 -1.620 45.578 1.00 95.94 181 LEU A C 1
ATOM 1356 O O . LEU A 1 181 ? -31.561 -1.733 44.489 1.00 95.94 181 LEU A O 1
ATOM 1360 N N . ASN A 1 182 ? -32.577 -2.682 46.243 1.00 96.81 182 ASN A N 1
ATOM 1361 C CA . ASN A 1 182 ? -32.519 -4.044 45.712 1.00 96.81 182 ASN A CA 1
ATOM 1362 C C . ASN A 1 182 ? -33.346 -4.186 44.426 1.00 96.81 182 ASN A C 1
ATOM 1364 O O . ASN A 1 182 ? -32.888 -4.813 43.471 1.00 96.81 182 ASN A O 1
ATOM 1368 N N . ALA A 1 183 ? -34.530 -3.570 44.357 1.00 94.62 183 ALA A N 1
ATOM 1369 C CA . ALA A 1 183 ? -35.324 -3.544 43.129 1.00 94.62 183 ALA A CA 1
ATOM 1370 C C . ALA A 1 183 ? -34.609 -2.779 41.996 1.00 94.62 183 ALA A C 1
ATOM 1372 O O . ALA A 1 183 ? -34.573 -3.250 40.857 1.00 94.62 183 ALA A O 1
ATOM 1373 N N . GLN A 1 184 ? -33.976 -1.640 42.308 1.00 94.88 184 GLN A N 1
ATOM 1374 C CA . GLN A 1 184 ? -33.150 -0.895 41.348 1.00 94.88 184 GLN A CA 1
ATOM 1375 C C . GLN A 1 184 ? -31.943 -1.716 40.872 1.00 94.88 184 GLN A C 1
ATOM 1377 O O . GLN A 1 184 ? -31.635 -1.727 39.682 1.00 94.88 184 GLN A O 1
ATOM 1382 N N . LEU A 1 185 ? -31.294 -2.453 41.775 1.00 97.25 185 LEU A N 1
ATOM 1383 C CA . LEU A 1 185 ? -30.151 -3.307 41.466 1.00 97.25 185 LEU A CA 1
ATOM 1384 C C . LEU A 1 185 ? -30.516 -4.421 40.477 1.00 97.25 185 LEU A C 1
ATOM 1386 O O . LEU A 1 185 ? -29.742 -4.705 39.564 1.00 97.25 185 LEU A O 1
ATOM 1390 N N . VAL A 1 186 ? -31.698 -5.032 40.619 1.00 96.88 186 VAL A N 1
ATOM 1391 C CA . VAL A 1 186 ? -32.201 -6.033 39.660 1.00 96.88 186 VAL A CA 1
ATOM 1392 C C . VAL A 1 186 ? -32.363 -5.419 38.267 1.00 96.88 186 VAL A C 1
ATOM 1394 O O . VAL A 1 186 ? -31.916 -6.012 37.284 1.00 96.88 186 VAL A O 1
ATOM 1397 N N . ALA A 1 187 ? -32.939 -4.216 38.178 1.00 95.38 187 ALA A N 1
ATOM 1398 C CA . ALA A 1 187 ? -33.100 -3.513 36.907 1.00 95.38 187 ALA A CA 1
ATOM 1399 C C . ALA A 1 187 ? -31.746 -3.152 36.267 1.00 95.38 187 ALA A C 1
ATOM 1401 O O . ALA A 1 187 ? -31.542 -3.408 35.081 1.00 95.38 187 ALA A O 1
ATOM 1402 N N . LEU A 1 188 ? -30.795 -2.637 37.054 1.00 96.12 188 LEU A N 1
ATOM 1403 C CA . LEU A 1 188 ? -29.445 -2.310 36.581 1.00 96.12 188 LEU A CA 1
ATOM 1404 C C . LEU A 1 188 ? -28.674 -3.549 36.112 1.00 96.12 188 LEU A C 1
ATOM 1406 O O . LEU A 1 188 ? -27.977 -3.487 35.104 1.00 96.12 188 LEU A O 1
ATOM 1410 N N . LYS A 1 189 ? -28.816 -4.694 36.792 1.00 97.06 189 LYS A N 1
ATOM 1411 C CA . LYS A 1 189 ? -28.178 -5.956 36.377 1.00 97.06 189 LYS A CA 1
ATOM 1412 C C . LYS A 1 189 ? -28.725 -6.468 35.044 1.00 97.06 189 LYS A C 1
ATOM 1414 O O . LYS A 1 189 ? -27.943 -6.917 34.207 1.00 97.06 189 LYS A O 1
ATOM 1419 N N . ALA A 1 190 ? -30.036 -6.365 34.821 1.00 96.44 190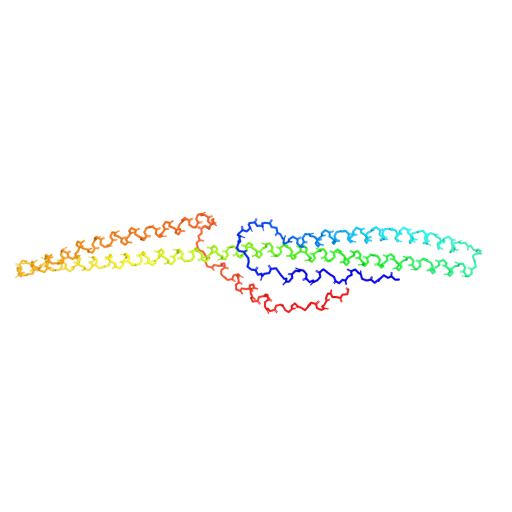 ALA A N 1
ATOM 1420 C CA . ALA A 1 190 ? -30.641 -6.703 33.533 1.00 96.44 190 ALA A CA 1
ATOM 1421 C C . ALA A 1 190 ? -30.159 -5.762 32.413 1.00 96.44 190 ALA A C 1
ATOM 1423 O O . ALA A 1 190 ? -29.816 -6.212 31.320 1.00 96.44 190 ALA A O 1
ATOM 1424 N N . ASP A 1 191 ? -30.074 -4.464 32.705 1.00 95.25 191 ASP A N 1
ATOM 1425 C CA . ASP A 1 191 ? -29.594 -3.447 31.770 1.00 95.25 191 ASP A CA 1
ATOM 1426 C C . ASP A 1 191 ? -28.102 -3.616 31.420 1.00 95.25 191 ASP A C 1
ATOM 1428 O O . ASP A 1 191 ? -27.715 -3.548 30.251 1.00 95.25 191 ASP A O 1
ATOM 1432 N N . TYR A 1 192 ? -27.264 -3.932 32.413 1.00 97.25 192 TYR A N 1
ATOM 1433 C CA . TYR A 1 192 ? -25.861 -4.282 32.200 1.00 97.25 192 TYR A CA 1
ATOM 1434 C C . TYR A 1 192 ? -25.720 -5.509 31.300 1.00 97.25 192 TYR A C 1
ATOM 1436 O O . TYR A 1 192 ? -24.934 -5.469 30.359 1.00 97.25 192 TYR A O 1
ATOM 1444 N N . ALA A 1 193 ? -26.492 -6.575 31.537 1.00 96.19 193 ALA A N 1
ATOM 1445 C CA . ALA A 1 193 ? -26.428 -7.784 30.717 1.00 96.19 193 ALA A CA 1
ATOM 1446 C C . ALA A 1 193 ? -26.737 -7.492 29.237 1.00 96.19 193 ALA A C 1
ATOM 1448 O O . ALA A 1 193 ? -26.016 -7.960 28.356 1.00 96.19 193 ALA A O 1
ATOM 1449 N N . ALA A 1 194 ? -27.751 -6.663 28.962 1.00 96.00 194 ALA A N 1
ATOM 1450 C CA . ALA A 1 194 ? -28.084 -6.244 27.602 1.00 96.00 194 ALA A CA 1
ATOM 1451 C C . ALA A 1 194 ? -26.956 -5.419 26.954 1.00 96.00 194 ALA A C 1
ATOM 1453 O O . ALA A 1 194 ? -26.562 -5.677 25.815 1.00 96.00 194 ALA A O 1
ATOM 1454 N N . LYS A 1 195 ? -26.391 -4.452 27.685 1.00 93.94 195 LYS A N 1
ATOM 1455 C CA . LYS A 1 195 ? -25.295 -3.604 27.189 1.00 93.94 195 LYS A CA 1
ATOM 1456 C C . LYS A 1 195 ? -23.984 -4.369 27.006 1.00 93.94 195 LYS A C 1
ATOM 1458 O O . LYS A 1 195 ? -23.270 -4.115 26.041 1.00 93.94 195 LYS A O 1
ATOM 1463 N N . ALA A 1 196 ? -23.676 -5.312 27.893 1.00 95.75 196 ALA A N 1
ATOM 1464 C CA . ALA A 1 196 ? -22.499 -6.169 27.804 1.00 95.75 196 ALA A CA 1
ATOM 1465 C C . ALA A 1 196 ? -22.587 -7.126 26.607 1.00 95.75 196 ALA A C 1
ATOM 1467 O O . ALA A 1 196 ? -21.595 -7.309 25.903 1.00 95.75 196 ALA A O 1
ATOM 1468 N N . ALA A 1 197 ? -23.774 -7.674 26.323 1.00 95.44 197 ALA A N 1
ATOM 1469 C CA . ALA A 1 197 ? -24.007 -8.466 25.117 1.00 95.44 197 ALA A CA 1
ATOM 1470 C C . ALA A 1 197 ? -23.775 -7.630 23.846 1.00 95.44 197 ALA A C 1
ATOM 1472 O O . ALA A 1 197 ? -23.003 -8.036 22.979 1.00 95.44 197 ALA A O 1
ATOM 1473 N N . ALA A 1 198 ? -24.341 -6.419 23.781 1.00 93.88 198 ALA A N 1
ATOM 1474 C CA . ALA A 1 198 ? -24.123 -5.506 22.657 1.00 93.88 198 ALA A CA 1
ATOM 1475 C C . ALA A 1 198 ? -22.642 -5.109 22.494 1.00 93.88 198 ALA A C 1
ATOM 1477 O O . ALA A 1 198 ? -22.134 -5.056 21.375 1.00 93.88 198 ALA A O 1
ATOM 1478 N N . ALA A 1 199 ? -21.922 -4.871 23.595 1.00 94.25 199 ALA A N 1
ATOM 1479 C CA . ALA A 1 199 ? -20.483 -4.613 23.558 1.00 94.25 199 ALA A CA 1
ATOM 1480 C C . ALA A 1 199 ? -19.708 -5.809 22.988 1.00 94.25 199 ALA A C 1
ATOM 1482 O O . ALA A 1 199 ? -18.883 -5.628 22.095 1.00 94.25 199 ALA A O 1
ATOM 1483 N N . SER A 1 200 ? -20.025 -7.028 23.433 1.00 95.12 200 SER A N 1
ATOM 1484 C CA . SER A 1 200 ? -19.393 -8.250 22.931 1.00 95.12 200 SER A CA 1
ATOM 1485 C C . SER A 1 200 ? -19.628 -8.453 21.432 1.00 95.12 200 SER A C 1
ATOM 1487 O O . SER A 1 200 ? -18.691 -8.825 20.726 1.00 95.12 200 SER A O 1
ATOM 1489 N N . GLU A 1 201 ? -20.832 -8.171 20.929 1.00 95.62 201 GLU A N 1
ATOM 1490 C CA . GLU A 1 201 ? -21.128 -8.219 19.492 1.00 95.62 201 GLU A CA 1
ATOM 1491 C C . GLU A 1 201 ? -20.273 -7.221 18.701 1.00 95.62 201 GLU A C 1
ATOM 1493 O O . GLU A 1 201 ? -19.700 -7.573 17.669 1.00 95.62 201 GLU A O 1
ATOM 1498 N N . LYS A 1 202 ? -20.135 -5.980 19.185 1.00 93.94 202 LYS A N 1
ATOM 1499 C CA . LYS A 1 202 ? -19.321 -4.954 18.512 1.00 93.94 202 LYS A CA 1
ATOM 1500 C C . LYS A 1 202 ? -17.830 -5.276 18.539 1.00 93.94 202 LYS A C 1
ATOM 1502 O O . LYS A 1 202 ? -17.161 -5.088 17.524 1.00 93.94 202 LYS A O 1
ATOM 1507 N N . THR A 1 203 ? -17.323 -5.825 19.640 1.00 93.00 203 THR A N 1
ATOM 1508 C CA . THR A 1 203 ? -15.949 -6.338 19.711 1.00 93.00 203 THR A CA 1
ATOM 1509 C C . THR A 1 203 ? -15.732 -7.476 18.715 1.00 93.00 203 THR A C 1
ATOM 1511 O O . THR A 1 203 ? -14.767 -7.433 17.960 1.00 93.00 203 THR A O 1
ATOM 1514 N N . ALA A 1 204 ? -16.664 -8.429 18.615 1.00 93.19 204 ALA A N 1
ATOM 1515 C CA . ALA A 1 204 ? -16.564 -9.521 17.647 1.00 93.19 204 ALA A CA 1
ATOM 1516 C C . ALA A 1 204 ? -16.559 -9.021 16.190 1.00 93.19 204 ALA A C 1
ATOM 1518 O O . ALA A 1 204 ? -15.838 -9.564 15.355 1.00 93.19 204 ALA A O 1
ATOM 1519 N N . VAL A 1 205 ? -17.321 -7.966 15.875 1.00 90.69 205 VAL A N 1
ATOM 1520 C CA . VAL A 1 205 ? -17.286 -7.313 14.554 1.00 90.69 205 VAL A CA 1
ATOM 1521 C C . VAL A 1 205 ? -15.916 -6.687 14.278 1.00 90.69 205 VAL A C 1
ATOM 1523 O O . VAL A 1 205 ? -15.372 -6.875 13.191 1.00 90.69 205 VAL A O 1
ATOM 1526 N N . PHE A 1 206 ? -15.338 -5.975 15.247 1.00 89.56 206 PHE A N 1
ATOM 1527 C CA . PHE A 1 206 ? -13.993 -5.408 15.121 1.00 89.56 206 PHE A CA 1
ATOM 1528 C C . PHE A 1 206 ? -12.919 -6.493 14.931 1.00 89.56 206 PHE A C 1
ATOM 1530 O O . PHE A 1 206 ? -12.094 -6.384 14.022 1.00 89.56 206 PHE A O 1
ATOM 1537 N N . ASP A 1 207 ? -12.970 -7.568 15.717 1.00 87.94 207 ASP A N 1
ATOM 1538 C CA . ASP A 1 207 ? -12.036 -8.694 15.612 1.00 87.94 207 ASP A CA 1
ATOM 1539 C C . ASP A 1 207 ? -12.183 -9.432 14.276 1.00 87.94 207 ASP A C 1
ATOM 1541 O O . ASP A 1 207 ? -11.192 -9.835 13.662 1.00 87.94 207 ASP A O 1
ATOM 1545 N N . ASN A 1 208 ? -13.416 -9.575 13.779 1.00 89.12 208 ASN A N 1
ATOM 1546 C CA . ASN A 1 208 ? -13.661 -10.120 12.451 1.00 89.12 208 ASN A CA 1
ATOM 1547 C C . ASN A 1 208 ? -13.005 -9.242 11.379 1.00 89.12 208 ASN A C 1
ATOM 1549 O O . ASN A 1 208 ? -12.276 -9.771 10.546 1.00 89.12 208 ASN A O 1
ATOM 1553 N N . TYR A 1 209 ? -13.163 -7.914 11.446 1.00 85.00 209 TYR A N 1
ATOM 1554 C CA . TYR A 1 209 ? -12.496 -7.008 10.509 1.00 85.00 209 TYR A CA 1
ATOM 1555 C C . TYR A 1 209 ? -10.969 -7.103 10.572 1.00 85.00 209 TYR A C 1
ATOM 1557 O O . TYR A 1 209 ? -10.330 -7.133 9.520 1.00 85.00 209 TYR A O 1
ATOM 1565 N N . LEU A 1 210 ? -10.371 -7.204 11.766 1.00 80.19 210 LEU A N 1
ATOM 1566 C CA . LEU A 1 210 ? -8.923 -7.412 11.910 1.00 80.19 210 LEU A CA 1
ATOM 1567 C C . LEU A 1 210 ? -8.459 -8.682 11.185 1.00 80.19 210 LEU A C 1
ATOM 1569 O O . LEU A 1 210 ? -7.471 -8.648 10.447 1.00 80.19 210 LEU A O 1
ATOM 1573 N N . ASN A 1 211 ? -9.201 -9.778 11.348 1.00 81.12 211 ASN A N 1
ATOM 1574 C CA . ASN A 1 211 ? -8.885 -11.060 10.729 1.00 81.12 211 ASN A CA 1
ATOM 1575 C C . ASN A 1 211 ? -9.111 -11.051 9.210 1.00 81.12 211 ASN A C 1
ATOM 1577 O O . ASN A 1 211 ? -8.239 -11.490 8.461 1.00 81.12 211 ASN A O 1
ATOM 1581 N N . THR A 1 212 ? -10.246 -10.529 8.733 1.00 79.50 212 THR A N 1
ATOM 1582 C CA . THR A 1 212 ? -10.579 -10.513 7.298 1.00 79.50 212 THR A CA 1
ATOM 1583 C C . THR A 1 212 ? -9.676 -9.583 6.501 1.00 79.50 212 THR A C 1
ATOM 1585 O O . THR A 1 212 ? -9.351 -9.883 5.357 1.00 79.50 212 THR A O 1
ATOM 1588 N N . LEU A 1 213 ? -9.249 -8.471 7.104 1.00 73.50 213 LEU A N 1
ATOM 1589 C CA . LEU A 1 213 ? -8.350 -7.501 6.476 1.00 73.50 213 LEU A CA 1
ATOM 1590 C C . LEU A 1 213 ? -6.866 -7.841 6.714 1.00 73.50 213 LEU A C 1
ATOM 1592 O O . LEU A 1 213 ? -5.987 -7.123 6.246 1.00 73.50 213 LEU A O 1
ATOM 1596 N N . ASN A 1 214 ? -6.576 -8.943 7.420 1.00 71.19 214 ASN A N 1
ATOM 1597 C CA . ASN A 1 214 ? -5.227 -9.425 7.730 1.00 71.19 214 ASN A CA 1
ATOM 1598 C C . ASN A 1 214 ? -4.338 -8.381 8.445 1.00 71.19 214 ASN A C 1
ATOM 1600 O O . ASN A 1 214 ? -3.123 -8.313 8.235 1.00 71.19 214 ASN A O 1
ATOM 1604 N N . TYR A 1 215 ? -4.936 -7.562 9.313 1.00 63.91 215 TYR A N 1
ATOM 1605 C CA . TYR A 1 215 ? -4.203 -6.629 10.168 1.00 63.91 215 TYR A CA 1
ATOM 1606 C C . TYR A 1 215 ? -3.829 -7.330 11.478 1.00 63.91 215 TYR A C 1
ATOM 1608 O O . TYR A 1 215 ? -4.695 -7.724 12.253 1.00 63.91 215 TYR A O 1
ATOM 1616 N N . LYS A 1 216 ? -2.523 -7.451 11.768 1.00 54.66 216 LYS A N 1
ATOM 1617 C CA . LYS A 1 216 ? -2.030 -8.049 13.031 1.00 54.66 216 LYS A CA 1
ATOM 1618 C C . LYS A 1 216 ? -2.446 -7.255 14.278 1.00 54.66 216 LYS A C 1
ATOM 1620 O O . LYS A 1 216 ? -2.532 -7.822 15.361 1.00 54.66 216 LYS A O 1
ATOM 1625 N N . SER A 1 217 ? -2.644 -5.947 14.131 1.00 57.31 217 SER A N 1
ATOM 1626 C CA . SER A 1 217 ? -3.163 -5.036 15.152 1.00 57.31 217 SER A CA 1
ATOM 1627 C C . SER A 1 217 ? -3.609 -3.722 14.499 1.00 57.31 217 SER A C 1
ATOM 1629 O O . SER A 1 217 ? -3.135 -3.366 13.417 1.00 57.31 217 SER A O 1
ATOM 1631 N N . TYR A 1 218 ? -4.504 -2.978 15.157 1.00 49.22 218 TYR A N 1
ATOM 1632 C CA . TYR A 1 218 ? -4.816 -1.602 14.761 1.00 49.22 218 TYR A CA 1
ATOM 1633 C C . TYR A 1 218 ? -3.626 -0.689 15.107 1.00 49.22 218 TYR A C 1
ATOM 1635 O O . TYR A 1 218 ? -3.287 -0.527 16.279 1.00 49.22 218 TYR A O 1
ATOM 1643 N N . SER A 1 219 ? -2.984 -0.101 14.093 1.00 51.19 219 SER A N 1
ATOM 1644 C CA . SER A 1 219 ? -1.852 0.825 14.236 1.00 51.19 219 SER A CA 1
ATOM 1645 C C . SER A 1 219 ? -2.113 2.105 13.438 1.00 51.19 219 SER A C 1
ATOM 1647 O O . SER A 1 219 ? -2.334 2.052 12.230 1.00 51.19 219 SER A O 1
ATOM 1649 N N . LEU A 1 220 ? -2.043 3.261 14.110 1.00 46.62 220 LEU A N 1
ATOM 1650 C CA . LEU A 1 220 ? -2.247 4.599 13.527 1.00 46.62 220 LEU A CA 1
ATOM 1651 C C . LEU A 1 220 ? -1.155 5.013 12.516 1.00 46.62 220 LEU A C 1
ATOM 1653 O O . LEU A 1 220 ? -1.310 6.015 11.826 1.00 46.62 220 LEU A O 1
ATOM 1657 N N . GLY A 1 221 ? -0.055 4.257 12.392 1.00 42.03 221 GLY A N 1
ATOM 1658 C CA . GLY A 1 221 ? 1.107 4.643 11.575 1.00 42.03 221 GLY A CA 1
ATOM 1659 C C . GLY A 1 221 ? 0.852 4.749 10.063 1.00 42.03 221 GLY A C 1
ATOM 1660 O O . GLY A 1 221 ? 1.673 5.307 9.344 1.00 42.03 221 GLY A O 1
ATOM 1661 N N . PHE A 1 222 ? -0.276 4.237 9.568 1.00 41.75 222 PHE A N 1
ATOM 1662 C CA . PHE A 1 222 ? -0.635 4.287 8.148 1.00 41.75 222 PHE A CA 1
ATOM 1663 C C . PHE A 1 222 ? -1.341 5.602 7.749 1.00 41.75 222 PHE A C 1
ATOM 1665 O O . PHE A 1 222 ? -1.225 6.030 6.599 1.00 41.75 222 PHE A O 1
ATOM 1672 N N . GLU A 1 223 ? -2.014 6.287 8.689 1.00 41.28 223 GLU A N 1
ATOM 1673 C CA . GLU A 1 223 ? -2.605 7.624 8.458 1.00 41.28 223 GLU A CA 1
ATOM 1674 C C . GLU A 1 223 ? -1.500 8.659 8.138 1.00 41.28 223 GLU A C 1
ATOM 1676 O O . GLU A 1 223 ? -1.652 9.500 7.250 1.00 41.28 223 GLU A O 1
ATOM 1681 N N . ASP A 1 224 ? -0.330 8.502 8.763 1.00 39.66 224 ASP A N 1
ATOM 1682 C CA . ASP A 1 224 ? 0.854 9.365 8.634 1.00 39.66 224 ASP A CA 1
ATOM 1683 C C . ASP A 1 224 ? 1.572 9.260 7.266 1.00 39.66 224 ASP A C 1
ATOM 1685 O O . ASP A 1 224 ? 2.409 10.100 6.915 1.00 39.66 224 ASP A O 1
ATOM 1689 N N . TYR A 1 225 ? 1.265 8.215 6.484 1.00 39.12 225 TYR A N 1
ATOM 1690 C CA . TYR A 1 225 ? 1.808 7.982 5.139 1.00 39.12 225 TYR A CA 1
ATOM 1691 C C . TYR A 1 225 ? 0.932 8.616 4.044 1.00 39.12 225 TYR A C 1
ATOM 1693 O O . TYR A 1 225 ? 1.450 9.209 3.098 1.00 39.12 225 TYR A O 1
ATOM 1701 N N . GLN A 1 226 ? -0.399 8.560 4.185 1.00 42.50 226 GLN A N 1
ATOM 1702 C CA . GLN A 1 226 ? -1.343 9.167 3.231 1.00 42.50 226 GLN A CA 1
ATOM 1703 C C . GLN A 1 226 ? -1.263 10.700 3.241 1.00 42.50 226 GLN A C 1
ATOM 1705 O O . GLN A 1 226 ? -1.225 11.310 2.172 1.00 42.50 226 GLN A O 1
ATOM 1710 N N . PHE A 1 227 ? -1.141 11.307 4.428 1.00 42.62 227 PHE A N 1
ATOM 1711 C CA . PHE A 1 227 ? -0.997 12.760 4.578 1.00 42.62 227 PHE A CA 1
ATOM 1712 C C . PHE A 1 227 ? 0.294 13.283 3.923 1.00 42.62 227 PHE A C 1
ATOM 1714 O O . PHE A 1 227 ? 0.297 14.325 3.271 1.00 42.62 227 PHE A O 1
ATOM 1721 N N . ARG A 1 228 ? 1.386 12.513 4.029 1.00 40.12 228 ARG A N 1
ATOM 1722 C CA . ARG A 1 228 ? 2.676 12.816 3.387 1.00 40.12 228 ARG A CA 1
ATOM 1723 C C . ARG A 1 228 ? 2.573 12.806 1.860 1.00 40.12 228 ARG A C 1
ATOM 1725 O O . ARG A 1 228 ? 3.094 13.705 1.215 1.00 40.12 228 ARG A O 1
ATOM 1732 N N . ARG A 1 229 ? 1.834 11.850 1.286 1.00 44.44 229 ARG A N 1
ATOM 1733 C CA . ARG A 1 229 ? 1.652 11.722 -0.169 1.00 44.44 229 ARG A CA 1
ATOM 1734 C C . ARG A 1 229 ? 0.785 12.833 -0.770 1.00 44.44 229 ARG A C 1
ATOM 1736 O O . ARG A 1 229 ? 1.074 13.292 -1.868 1.00 44.44 229 ARG A O 1
ATOM 1743 N N . GLU A 1 230 ? -0.300 13.236 -0.107 1.00 47.41 230 GLU A N 1
ATOM 1744 C CA . GLU A 1 230 ? -1.122 14.364 -0.584 1.00 47.41 230 GLU A CA 1
ATOM 1745 C C . GLU A 1 230 ? -0.325 15.668 -0.557 1.00 47.41 230 GLU A C 1
ATOM 1747 O O . GLU A 1 230 ? -0.356 16.428 -1.520 1.00 47.41 230 GLU A O 1
ATOM 1752 N N . TRP A 1 231 ? 0.494 15.849 0.479 1.00 43.97 231 TRP A N 1
ATOM 1753 C CA . TRP A 1 231 ? 1.441 16.952 0.560 1.00 43.97 231 TRP A CA 1
ATOM 1754 C C . TRP A 1 231 ? 2.524 16.900 -0.535 1.00 43.97 231 TRP A C 1
ATOM 1756 O O . TRP A 1 231 ? 2.852 17.940 -1.097 1.00 43.97 231 TRP A O 1
ATOM 1766 N N . GLU A 1 232 ? 3.061 15.725 -0.879 1.00 43.12 232 GLU A N 1
ATOM 1767 C CA . GLU A 1 232 ? 4.061 15.564 -1.952 1.00 43.12 232 GLU A CA 1
ATOM 1768 C C . GLU A 1 232 ? 3.462 15.780 -3.352 1.00 43.12 232 GLU A C 1
ATOM 1770 O O . GLU A 1 232 ? 4.040 16.512 -4.152 1.00 43.12 232 GLU A O 1
ATOM 1775 N N . ARG A 1 233 ? 2.269 15.232 -3.630 1.00 48.66 233 ARG A N 1
ATOM 1776 C CA . ARG A 1 233 ? 1.543 15.435 -4.899 1.00 48.66 233 ARG A CA 1
ATOM 1777 C C . ARG A 1 233 ? 1.243 16.912 -5.153 1.00 48.66 233 ARG A C 1
ATOM 1779 O O . ARG A 1 233 ? 1.347 17.367 -6.287 1.00 48.66 233 ARG A O 1
ATOM 1786 N N . ASP A 1 234 ? 0.843 17.636 -4.113 1.00 49.81 234 ASP A N 1
ATOM 1787 C CA . ASP A 1 234 ? 0.403 19.024 -4.246 1.00 49.81 234 ASP A CA 1
ATOM 1788 C C . ASP A 1 234 ? 1.592 20.015 -4.222 1.00 49.81 234 ASP A C 1
ATOM 1790 O O . ASP A 1 234 ? 1.443 21.156 -4.664 1.00 49.81 234 ASP A O 1
ATOM 1794 N N . ASN A 1 235 ? 2.785 19.587 -3.770 1.00 44.91 235 ASN A N 1
ATOM 1795 C CA . ASN A 1 235 ? 3.999 20.417 -3.720 1.00 44.91 235 ASN A CA 1
ATOM 1796 C C . ASN A 1 235 ? 5.066 20.091 -4.783 1.00 44.91 235 ASN A C 1
ATOM 1798 O O . ASN A 1 235 ? 5.924 20.941 -5.041 1.00 44.91 235 ASN A O 1
ATOM 1802 N N . GLU A 1 236 ? 5.028 18.932 -5.448 1.00 44.91 236 GLU A N 1
ATOM 1803 C CA . GLU A 1 236 ? 5.819 18.715 -6.664 1.00 44.91 236 GLU A CA 1
ATOM 1804 C C . GLU A 1 236 ? 5.141 19.401 -7.857 1.00 44.91 236 GLU A C 1
ATOM 1806 O O . GLU A 1 236 ? 4.190 18.903 -8.455 1.00 44.91 236 GLU A O 1
ATOM 1811 N N . LYS A 1 237 ? 5.663 20.582 -8.214 1.00 42.31 237 LYS A N 1
ATOM 1812 C CA . LYS A 1 237 ? 5.384 21.294 -9.470 1.00 42.31 237 LYS A CA 1
ATOM 1813 C C . LYS A 1 237 ? 5.664 20.383 -10.672 1.00 42.31 237 LYS A C 1
ATOM 1815 O O . LYS A 1 237 ? 6.756 20.407 -11.237 1.00 42.31 237 LYS A O 1
ATOM 1820 N N . TRP A 1 238 ? 4.677 19.598 -11.082 1.00 43.44 238 TRP A N 1
ATOM 1821 C CA . TRP A 1 238 ? 4.705 18.887 -12.351 1.00 43.44 238 TRP A CA 1
ATOM 1822 C C . TRP A 1 238 ? 4.397 19.899 -13.456 1.00 43.44 238 TRP A C 1
ATOM 1824 O O . TRP A 1 238 ? 3.239 20.232 -13.696 1.00 43.44 238 TRP A O 1
ATOM 1834 N N . ASP A 1 239 ? 5.444 20.453 -14.069 1.00 37.66 239 ASP A N 1
ATOM 1835 C CA . ASP A 1 239 ? 5.338 21.266 -15.278 1.00 37.66 239 ASP A CA 1
ATOM 1836 C C . ASP A 1 239 ? 5.339 20.331 -16.507 1.00 37.66 239 ASP A C 1
ATOM 1838 O O . ASP A 1 239 ? 6.391 19.792 -16.871 1.00 37.66 239 ASP A O 1
ATOM 1842 N N . PRO A 1 240 ? 4.187 20.120 -17.175 1.00 38.72 240 PRO A N 1
ATOM 1843 C CA . PRO A 1 240 ? 4.095 19.265 -18.357 1.00 38.72 240 PRO A CA 1
ATOM 1844 C C . PRO A 1 240 ? 4.882 19.819 -19.555 1.00 38.72 240 PRO A C 1
ATOM 1846 O O . PRO A 1 240 ? 5.075 19.106 -20.540 1.00 38.72 240 PRO A O 1
ATOM 1849 N N . SER A 1 241 ? 5.311 21.087 -19.516 1.00 38.16 241 SER A N 1
ATOM 1850 C CA . SER A 1 241 ? 5.997 21.750 -20.630 1.00 38.16 241 SER A CA 1
ATOM 1851 C C . SER A 1 241 ? 7.465 21.345 -20.785 1.00 38.16 241 SER A C 1
ATOM 1853 O O . SER A 1 241 ? 8.048 21.575 -21.843 1.00 38.16 241 SER A O 1
ATOM 1855 N N . VAL A 1 242 ? 8.047 20.674 -19.786 1.00 37.56 242 VAL A N 1
ATOM 1856 C CA . VAL A 1 242 ? 9.461 20.254 -19.799 1.00 37.56 242 VAL A CA 1
ATOM 1857 C C . VAL A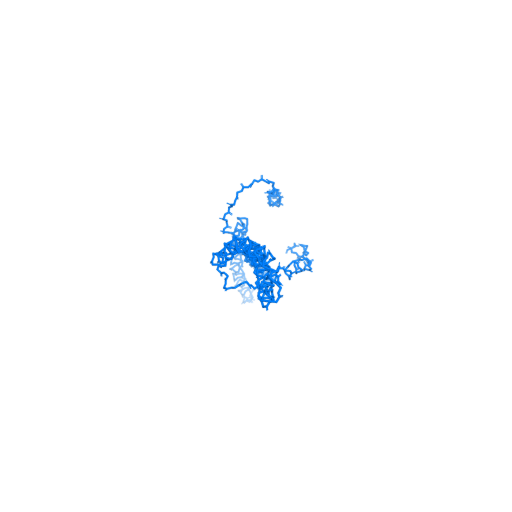 1 242 ? 9.702 19.017 -20.683 1.00 37.56 242 VAL A C 1
ATOM 1859 O O . VAL A 1 242 ? 10.836 18.753 -21.068 1.00 37.56 242 VAL A O 1
ATOM 1862 N N . TYR A 1 243 ? 8.648 18.280 -21.061 1.00 33.50 243 TYR A N 1
ATOM 1863 C CA . TYR A 1 243 ? 8.754 17.014 -21.808 1.00 33.50 243 TYR A CA 1
ATOM 1864 C C . TYR A 1 243 ? 8.082 17.024 -23.189 1.00 33.50 243 TYR A C 1
ATOM 1866 O O . TYR A 1 243 ? 7.776 15.969 -23.739 1.00 33.50 243 TYR A O 1
ATOM 1874 N N . ASN A 1 244 ? 7.875 18.203 -23.774 1.00 29.33 244 ASN A N 1
ATOM 1875 C CA . ASN A 1 244 ? 7.622 18.319 -25.207 1.00 29.33 244 ASN A CA 1
ATOM 1876 C C . ASN A 1 244 ? 8.924 18.721 -25.900 1.00 29.33 244 ASN A C 1
ATOM 1878 O O . ASN A 1 244 ? 9.112 19.917 -26.043 1.00 29.33 244 ASN A O 1
ATOM 1882 N N . TYR A 1 245 ? 9.782 17.761 -26.277 1.00 32.78 245 TYR A N 1
ATOM 1883 C CA . TYR A 1 245 ? 10.648 17.745 -27.478 1.00 32.78 245 TYR A CA 1
ATOM 1884 C C . TYR A 1 245 ? 11.319 16.373 -27.633 1.00 32.78 245 TYR A C 1
ATOM 1886 O O . TYR A 1 245 ? 11.925 15.892 -26.651 1.00 32.78 245 TYR A O 1
#

Mean predicted aligned error: 16.32 Å

Solvent-accessible surface area (backbone atoms only — not comparable to full-atom values): 13739 Å² total; per-residue (Å²): 143,91,80,89,81,91,86,71,79,87,67,70,86,78,77,79,90,74,88,80,95,69,94,70,93,66,94,58,64,58,74,66,56,54,55,50,48,54,50,36,51,51,48,33,53,52,26,47,54,53,22,53,52,30,46,53,49,26,54,55,31,45,52,51,30,52,52,46,72,70,38,93,82,59,50,72,65,60,46,53,52,32,51,50,54,26,52,52,28,48,54,50,23,51,53,29,46,51,52,29,51,52,36,51,52,51,43,50,54,52,51,55,47,43,59,49,52,51,50,48,54,55,52,52,50,52,50,54,53,48,52,50,50,51,52,33,43,53,49,18,54,50,33,42,49,55,21,50,53,41,51,50,52,47,52,53,50,54,50,49,42,54,59,49,60,77,42,30,92,85,39,65,78,50,50,64,56,43,54,52,49,52,55,49,45,54,53,44,53,55,50,28,53,55,33,44,50,54,15,52,53,33,40,51,53,32,53,47,48,32,60,78,69,68,44,96,62,98,66,75,71,61,62,66,52,56,58,51,48,55,52,46,64,75,65,55,84,80,63,77,74,80,75,74,128

Radius of gyration: 39.72 Å; Cα contacts (8 Å, |Δi|>4): 123; chains: 1; bounding box: 86×33×122 Å

Sequence (245 aa):
MIKKVIMAVSAVCAAGILFVSSAVDAKAALPCTYDIIDNANAQIAYYNQNYNAAKAKEAELLATFNAVKNNPAHTQFEYEQAAYNYTNAVNMSQWWLTGLNNAKAYLKNITDRGAFEDKFAANKSALADLTTLKAAKTDADGYSNIANGVAGQIADVEKAIAGYQAQVATCPSLQAQIDSLNAQLVALKADYAAKAAAASEKTAVFDNYLNTLNYKSYSLGFEDYQFRREWERDNEKWDPSVYNY

pLDDT: mean 73.68, std 23.77, range [24.5, 97.31]